Protein AF-A0A8T7K5Z7-F1 (afdb_monomer)

Radius of gyration: 23.93 Å; Cα contacts (8 Å, |Δi|>4): 356; chains: 1; bounding box: 53×36×78 Å

Structure (mmCIF, N/CA/C/O backbone):
data_AF-A0A8T7K5Z7-F1
#
_entry.id   AF-A0A8T7K5Z7-F1
#
loop_
_atom_site.group_PDB
_atom_site.id
_atom_site.type_symbol
_atom_site.label_atom_id
_atom_site.label_alt_id
_atom_site.label_comp_id
_atom_site.label_asym_id
_atom_site.label_entity_id
_atom_si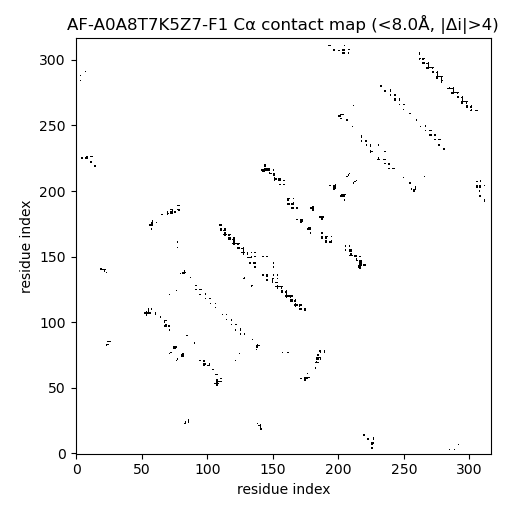te.label_seq_id
_atom_site.pdbx_PDB_ins_code
_atom_site.Cartn_x
_atom_site.Cartn_y
_atom_site.Cartn_z
_atom_site.occupancy
_atom_site.B_iso_or_equiv
_atom_site.auth_seq_id
_atom_site.auth_comp_id
_atom_site.auth_asym_id
_atom_site.auth_atom_id
_atom_site.pdbx_PDB_model_num
ATOM 1 N N . MET A 1 1 ? 25.489 6.152 -31.432 1.00 39.19 1 MET A N 1
ATOM 2 C CA . MET A 1 1 ? 25.324 5.911 -29.980 1.00 39.19 1 MET A CA 1
ATOM 3 C C . MET A 1 1 ? 24.783 7.135 -29.246 1.00 39.19 1 MET A C 1
ATOM 5 O O . MET A 1 1 ? 23.639 7.050 -28.835 1.00 39.19 1 MET A O 1
ATOM 9 N N . LEU A 1 2 ? 25.513 8.258 -29.132 1.00 27.72 2 LEU A N 1
ATOM 10 C CA . LEU A 1 2 ? 25.140 9.410 -28.276 1.00 27.72 2 LEU A CA 1
ATOM 11 C C . LEU A 1 2 ? 23.645 9.819 -28.321 1.00 27.72 2 LEU A C 1
ATOM 13 O O . LEU A 1 2 ? 22.994 9.873 -27.285 1.00 27.72 2 LEU A O 1
ATOM 17 N N . PHE A 1 3 ? 23.068 10.007 -29.514 1.00 28.52 3 PHE A N 1
ATOM 18 C CA . PHE A 1 3 ? 21.652 10.385 -29.677 1.00 28.52 3 PHE A CA 1
ATOM 19 C C . PHE A 1 3 ? 20.627 9.341 -29.188 1.00 28.52 3 PHE A C 1
ATOM 21 O O . PHE A 1 3 ? 19.534 9.722 -28.783 1.00 28.52 3 PHE A O 1
ATOM 28 N N . ALA A 1 4 ? 20.959 8.045 -29.187 1.00 35.72 4 ALA A N 1
ATOM 29 C CA . ALA A 1 4 ? 20.061 7.003 -28.680 1.00 35.72 4 ALA A CA 1
ATOM 30 C C . ALA A 1 4 ? 19.996 7.008 -27.143 1.00 35.72 4 ALA A C 1
ATOM 32 O O . ALA A 1 4 ? 18.925 6.818 -26.576 1.00 35.72 4 ALA A O 1
ATOM 33 N N . VAL A 1 5 ? 21.123 7.308 -26.482 1.00 36.44 5 VAL A N 1
ATOM 34 C CA . VAL A 1 5 ? 21.169 7.529 -25.027 1.00 36.44 5 VAL A CA 1
ATOM 35 C C . VAL A 1 5 ? 20.354 8.771 -24.663 1.00 36.44 5 VAL A C 1
ATOM 37 O O . VAL A 1 5 ? 19.527 8.709 -23.765 1.00 36.44 5 VAL A O 1
ATOM 40 N N . ILE A 1 6 ? 20.500 9.872 -25.411 1.00 34.28 6 ILE A N 1
ATOM 41 C CA . ILE A 1 6 ? 19.748 11.117 -25.167 1.00 34.28 6 ILE A CA 1
ATOM 42 C C . ILE A 1 6 ? 18.226 10.905 -25.276 1.00 34.28 6 ILE A C 1
ATOM 44 O O . ILE A 1 6 ? 17.487 11.417 -24.441 1.00 34.28 6 ILE A O 1
ATOM 48 N N . ALA A 1 7 ? 17.743 10.130 -26.253 1.00 36.06 7 ALA A N 1
ATOM 49 C CA . ALA A 1 7 ? 16.311 9.836 -26.381 1.00 36.06 7 ALA A CA 1
ATOM 50 C C . ALA A 1 7 ? 15.762 9.027 -25.188 1.00 36.06 7 ALA A C 1
ATOM 52 O O . ALA A 1 7 ? 14.688 9.335 -24.674 1.00 36.06 7 ALA A O 1
ATOM 53 N N . LEU A 1 8 ? 16.526 8.036 -24.717 1.00 40.31 8 LEU A N 1
ATOM 54 C CA . LEU A 1 8 ? 16.192 7.232 -23.539 1.00 40.31 8 LEU A CA 1
ATOM 55 C C . LEU A 1 8 ? 16.192 8.087 -22.260 1.00 40.31 8 LEU A C 1
ATOM 57 O O . LEU A 1 8 ? 15.251 8.025 -21.475 1.00 40.31 8 LEU A O 1
ATOM 61 N N . VAL A 1 9 ? 17.194 8.960 -22.111 1.00 38.94 9 VAL A N 1
ATOM 62 C CA . VAL A 1 9 ? 17.294 9.942 -21.022 1.00 38.94 9 VAL A CA 1
ATOM 63 C C . VAL A 1 9 ? 16.090 10.889 -21.000 1.00 38.94 9 VAL A C 1
ATOM 65 O O . VAL A 1 9 ? 15.578 11.151 -19.922 1.00 38.94 9 VAL A O 1
ATOM 68 N N . VAL A 1 10 ? 15.573 11.364 -22.140 1.00 36.00 10 VAL A N 1
ATOM 69 C CA . VAL A 1 10 ? 14.390 12.254 -22.149 1.00 36.00 10 VAL A CA 1
ATOM 70 C C . VAL A 1 10 ? 13.122 11.552 -21.648 1.00 36.00 10 VAL A C 1
ATOM 72 O O . VAL A 1 10 ? 12.348 12.168 -20.919 1.00 36.00 10 VAL A O 1
ATOM 75 N N . VAL A 1 11 ? 12.912 10.275 -21.989 1.00 42.84 11 VAL A N 1
ATOM 76 C CA . VAL A 1 11 ? 11.738 9.513 -21.517 1.00 42.84 11 VAL A CA 1
ATOM 77 C C . VAL A 1 11 ? 11.875 9.128 -20.038 1.00 42.84 11 VAL A C 1
ATOM 79 O O . VAL A 1 11 ? 10.895 9.199 -19.308 1.00 42.84 11 VAL A O 1
ATOM 82 N N . VAL A 1 12 ? 13.081 8.776 -19.578 1.00 41.34 12 VAL A N 1
ATOM 83 C CA . VAL A 1 12 ? 13.331 8.331 -18.192 1.00 41.34 12 VAL A CA 1
ATOM 84 C C . VAL A 1 12 ? 13.480 9.500 -17.204 1.00 41.34 12 VAL A C 1
ATOM 86 O O . VAL A 1 12 ? 13.010 9.411 -16.076 1.00 41.34 12 VAL A O 1
ATOM 89 N N . VAL A 1 13 ? 14.080 10.632 -17.590 1.00 35.34 13 VAL A N 1
ATOM 90 C CA . VAL A 1 13 ? 14.245 11.793 -16.682 1.00 35.34 13 VAL A CA 1
ATOM 91 C C . VAL A 1 13 ? 12.912 12.492 -16.379 1.00 35.34 13 VAL A C 1
ATOM 93 O O . VAL A 1 13 ? 12.790 13.140 -15.341 1.00 35.34 13 VAL A O 1
ATOM 96 N N . LEU A 1 14 ? 11.881 12.302 -17.211 1.00 36.56 14 LEU A N 1
ATOM 97 C CA . LEU A 1 14 ? 10.516 12.729 -16.882 1.00 36.56 14 LEU A CA 1
ATOM 98 C C . LEU A 1 14 ? 9.952 12.025 -15.630 1.00 36.56 14 LEU A C 1
ATOM 100 O O . LEU A 1 14 ? 9.161 12.637 -14.913 1.00 36.56 14 LEU A O 1
ATOM 104 N N . ASP A 1 15 ? 10.411 10.812 -15.300 1.00 40.62 15 ASP A N 1
ATOM 105 C CA . ASP A 1 15 ? 9.978 10.090 -14.093 1.00 40.62 15 ASP A CA 1
ATOM 106 C C . ASP A 1 15 ? 10.567 10.677 -12.802 1.00 40.62 15 ASP A C 1
ATOM 108 O O . ASP A 1 15 ? 9.915 10.680 -11.757 1.00 40.62 15 ASP A O 1
ATOM 112 N N . VAL A 1 16 ? 11.776 11.246 -12.875 1.00 34.50 16 VAL A N 1
ATOM 113 C CA . VAL A 1 16 ? 12.488 11.826 -11.719 1.00 34.50 16 VAL A CA 1
ATOM 114 C C . VAL A 1 16 ? 11.717 13.009 -11.115 1.00 34.50 16 VAL A C 1
ATOM 116 O O . VAL A 1 16 ? 11.789 13.252 -9.912 1.00 34.50 16 VAL A O 1
ATOM 119 N N . ILE A 1 17 ? 10.935 13.727 -11.929 1.00 31.20 17 ILE A N 1
ATOM 120 C CA . ILE A 1 17 ? 10.165 14.908 -11.506 1.00 31.20 17 ILE A CA 1
ATOM 121 C C . ILE A 1 17 ? 8.915 14.519 -10.694 1.00 31.20 17 ILE A C 1
ATOM 123 O O . ILE A 1 17 ? 8.534 15.240 -9.773 1.00 31.20 17 ILE A O 1
ATOM 127 N N . MET A 1 18 ? 8.296 13.370 -10.984 1.00 35.31 18 MET A N 1
ATOM 128 C CA . MET A 1 18 ? 7.101 12.891 -10.269 1.00 35.31 18 MET A CA 1
ATOM 129 C C . MET A 1 18 ? 7.426 12.341 -8.870 1.00 35.31 18 MET A C 1
ATOM 131 O O . MET A 1 18 ? 6.573 12.347 -7.985 1.00 35.31 18 MET A O 1
ATOM 135 N N . ALA A 1 19 ? 8.672 11.925 -8.637 1.00 36.59 19 ALA A N 1
ATOM 136 C CA . ALA A 1 19 ? 9.137 11.356 -7.372 1.00 36.59 19 ALA A CA 1
ATOM 137 C C . ALA A 1 19 ? 9.584 12.404 -6.321 1.00 36.59 19 ALA A C 1
ATOM 139 O O . ALA A 1 19 ? 10.344 12.097 -5.402 1.00 36.59 19 ALA A O 1
ATOM 140 N N . ALA A 1 20 ? 9.137 13.658 -6.465 1.00 31.80 20 ALA A N 1
ATOM 141 C CA . ALA A 1 20 ? 9.549 14.801 -5.641 1.00 31.80 20 ALA A CA 1
ATOM 142 C C . ALA A 1 20 ? 8.460 15.324 -4.674 1.00 31.80 20 ALA A C 1
ATOM 144 O O . ALA A 1 20 ? 8.678 16.314 -3.979 1.00 31.80 20 ALA A O 1
ATOM 145 N N . LEU A 1 21 ? 7.286 14.686 -4.614 1.00 31.88 21 LEU A N 1
ATOM 146 C CA . LEU A 1 21 ? 6.075 15.206 -3.946 1.00 31.88 21 LEU A CA 1
ATOM 147 C C . LEU A 1 21 ? 6.077 15.164 -2.397 1.00 31.88 21 LEU A C 1
ATOM 149 O O . LEU A 1 21 ? 5.045 15.412 -1.779 1.00 31.88 21 LEU A O 1
ATOM 153 N N . LEU A 1 22 ? 7.188 14.797 -1.749 1.00 31.48 22 LEU A N 1
ATOM 154 C CA . LEU A 1 22 ? 7.184 14.247 -0.384 1.00 31.48 22 LEU A CA 1
ATOM 155 C C . LEU A 1 22 ? 8.358 14.814 0.467 1.00 31.48 22 LEU A C 1
ATOM 157 O O . LEU A 1 22 ? 9.498 14.386 0.274 1.00 31.48 22 LEU A O 1
ATOM 161 N N . PRO A 1 23 ? 8.116 15.793 1.372 1.00 27.20 23 PRO A N 1
ATOM 162 C CA . PRO A 1 23 ? 9.174 16.597 2.020 1.00 27.20 23 PRO A CA 1
ATOM 163 C C . PRO A 1 23 ? 9.657 16.110 3.424 1.00 27.20 23 PRO A C 1
ATOM 165 O O . PRO A 1 23 ? 8.962 15.303 4.040 1.00 27.20 23 PRO A O 1
ATOM 168 N N . PRO A 1 24 ? 10.823 16.581 3.960 1.00 32.22 24 PRO A N 1
ATOM 169 C CA . PRO A 1 24 ? 11.570 15.847 5.016 1.00 32.22 24 PRO A CA 1
ATOM 170 C C . PRO A 1 24 ? 12.193 16.657 6.213 1.00 32.22 24 PRO A C 1
ATOM 172 O O . PRO A 1 24 ? 12.267 17.882 6.159 1.00 32.22 24 PRO A O 1
ATOM 175 N N . LEU A 1 25 ? 12.792 15.938 7.205 1.00 29.47 25 LEU A N 1
ATOM 176 C CA . LEU A 1 25 ? 13.734 16.380 8.301 1.00 29.47 25 LEU A CA 1
ATOM 177 C C . LEU A 1 25 ? 13.124 17.239 9.458 1.00 29.47 25 LEU A C 1
ATOM 179 O O . LEU A 1 25 ? 12.161 17.950 9.218 1.00 29.47 25 LEU A O 1
ATOM 183 N N . SER A 1 26 ? 13.592 17.321 10.730 1.00 30.70 26 SER A N 1
ATOM 184 C CA . SER A 1 26 ? 14.575 16.644 11.646 1.00 30.70 26 SER A CA 1
ATOM 185 C C . SER A 1 26 ? 14.205 17.031 13.136 1.00 30.70 26 SER A C 1
ATOM 187 O O . SER A 1 26 ? 13.096 17.513 13.318 1.00 30.70 26 SER A O 1
ATOM 189 N N . THR A 1 27 ? 14.928 16.923 14.285 1.00 28.20 27 THR A N 1
ATOM 190 C CA . THR A 1 27 ? 16.354 16.709 14.697 1.00 28.20 27 THR A CA 1
ATOM 191 C C . THR A 1 27 ? 16.491 16.378 16.228 1.00 28.20 27 THR A C 1
ATOM 193 O O . THR A 1 27 ? 15.547 16.591 16.974 1.00 28.20 27 THR A O 1
ATOM 196 N N . LEU A 1 28 ? 17.708 16.026 16.708 1.00 22.36 28 LEU A N 1
ATOM 197 C CA . LEU A 1 28 ? 18.300 16.236 18.075 1.00 22.36 28 LEU A CA 1
ATOM 198 C C . LEU A 1 28 ? 17.889 15.413 19.352 1.00 22.36 28 LEU A C 1
ATOM 200 O O . LEU A 1 28 ? 17.177 15.895 20.220 1.00 22.36 28 LEU A O 1
ATOM 204 N N . ARG A 1 29 ? 18.580 14.268 19.547 1.00 23.98 29 ARG A N 1
ATOM 205 C CA . ARG A 1 29 ? 19.303 13.743 20.762 1.00 23.98 29 ARG A CA 1
ATOM 206 C C . ARG A 1 29 ? 18.699 13.680 22.205 1.00 23.98 29 ARG A C 1
ATOM 208 O O . ARG A 1 29 ? 18.720 14.685 22.898 1.00 23.98 29 ARG A O 1
ATOM 215 N N . LEU A 1 30 ? 18.565 12.423 22.699 1.00 29.58 30 LEU A N 1
ATOM 216 C CA . LEU A 1 30 ? 19.054 11.795 23.980 1.00 29.58 30 LEU A CA 1
ATOM 217 C C . LEU A 1 30 ? 18.660 12.380 25.376 1.00 29.58 30 LEU A C 1
ATOM 219 O O . LEU A 1 30 ? 18.551 13.595 25.494 1.00 29.58 30 LEU A O 1
ATOM 223 N N . PRO A 1 31 ? 18.542 11.565 26.473 1.00 27.16 31 PRO A N 1
ATOM 224 C CA . PRO A 1 31 ? 19.423 10.426 26.828 1.00 27.16 31 PRO A CA 1
ATOM 225 C C . PRO A 1 31 ? 18.765 9.134 27.402 1.00 27.16 31 PRO A C 1
ATOM 227 O O . PRO A 1 31 ? 17.551 8.996 27.481 1.00 27.16 31 PRO A O 1
ATOM 230 N N . THR A 1 32 ? 19.616 8.170 27.785 1.00 39.62 32 THR A N 1
ATOM 231 C CA . THR A 1 32 ? 19.323 6.762 28.148 1.00 39.62 32 THR A CA 1
ATOM 232 C C . THR A 1 32 ? 18.990 6.517 29.633 1.00 39.62 32 THR A C 1
ATOM 234 O O . THR A 1 32 ? 19.554 7.174 30.506 1.00 39.62 32 THR A O 1
ATOM 237 N N . ALA A 1 33 ? 18.212 5.465 29.930 1.00 26.94 33 ALA A N 1
ATOM 238 C CA . ALA A 1 33 ? 18.139 4.814 31.250 1.00 26.94 33 ALA A CA 1
ATOM 239 C C . ALA A 1 33 ? 18.038 3.273 31.124 1.00 26.94 33 ALA A C 1
ATOM 241 O O . ALA A 1 33 ? 17.570 2.765 30.107 1.00 26.94 33 ALA A O 1
ATOM 242 N N . THR A 1 34 ? 18.481 2.533 32.149 1.00 41.69 34 THR A N 1
ATOM 243 C CA . THR A 1 34 ? 18.619 1.057 32.140 1.00 41.69 34 THR A CA 1
ATOM 244 C C . THR A 1 34 ? 17.676 0.400 33.154 1.00 41.69 34 THR A C 1
ATOM 246 O O . THR A 1 34 ? 17.483 0.941 34.241 1.00 41.69 34 THR A O 1
ATOM 249 N N . VAL A 1 35 ? 17.136 -0.787 32.849 1.00 30.38 35 VAL A N 1
ATOM 250 C CA . VAL A 1 35 ? 16.213 -1.537 33.728 1.00 30.38 35 VAL A CA 1
ATOM 251 C C . VAL A 1 35 ? 16.817 -2.886 34.144 1.00 30.38 35 VAL A C 1
ATOM 253 O O . VAL A 1 35 ? 17.419 -3.580 33.327 1.00 30.38 35 VAL A O 1
ATOM 256 N N . GLY A 1 36 ? 16.673 -3.247 35.426 1.00 36.81 36 GLY A N 1
ATOM 257 C CA . GLY A 1 36 ? 17.098 -4.537 35.992 1.00 36.81 36 GLY A CA 1
ATOM 258 C C . GLY A 1 36 ? 15.970 -5.586 36.045 1.00 36.81 36 GLY A C 1
ATOM 259 O O . GLY A 1 36 ? 14.803 -5.239 35.873 1.00 36.81 36 GLY A O 1
ATOM 260 N N . PRO A 1 37 ? 16.289 -6.873 36.284 1.00 39.34 37 PRO A N 1
ATOM 261 C CA . PRO A 1 37 ? 15.318 -7.966 36.209 1.00 39.34 37 PRO A CA 1
ATOM 262 C C . PRO A 1 37 ? 14.317 -7.978 37.378 1.00 39.34 37 PRO A C 1
ATOM 264 O O . PRO A 1 37 ? 14.686 -7.756 38.531 1.00 39.34 37 PRO A O 1
ATOM 267 N N . SER A 1 38 ? 13.058 -8.314 37.077 1.00 40.00 38 SER A N 1
ATOM 268 C CA . SER A 1 38 ? 11.965 -8.463 38.052 1.00 40.00 38 SER A CA 1
ATOM 269 C C . SER A 1 38 ? 11.690 -9.949 38.369 1.00 40.00 38 SER A C 1
ATOM 271 O O . SER A 1 38 ? 11.720 -10.764 37.444 1.00 40.00 38 SER A O 1
ATOM 273 N N . PRO A 1 39 ? 11.437 -10.340 39.636 1.00 37.06 39 PRO A N 1
ATOM 274 C CA . PRO A 1 39 ? 11.231 -11.737 40.026 1.00 37.06 39 PRO A CA 1
ATOM 275 C C . PRO A 1 39 ? 9.784 -12.231 39.836 1.00 37.06 39 PRO A C 1
ATOM 277 O O . PRO A 1 39 ? 8.818 -11.508 40.070 1.00 37.06 39 PRO A O 1
ATOM 280 N N . THR A 1 40 ? 9.636 -13.508 39.476 1.00 49.09 40 THR A N 1
ATOM 281 C CA . THR A 1 40 ? 8.349 -14.155 39.160 1.00 49.09 40 THR A CA 1
ATOM 282 C C . THR A 1 40 ? 7.453 -14.377 40.395 1.00 49.09 40 THR A C 1
ATOM 284 O O . THR A 1 40 ? 7.876 -15.065 41.329 1.00 49.09 40 THR A O 1
ATOM 287 N N . PRO A 1 41 ? 6.193 -13.893 40.408 1.00 40.88 41 PRO A N 1
ATOM 288 C CA . PRO A 1 41 ? 5.224 -14.208 41.461 1.00 40.88 41 PRO A CA 1
ATOM 289 C C . PRO A 1 41 ? 4.704 -15.655 41.411 1.00 40.88 41 PRO A C 1
ATOM 291 O O . PRO A 1 41 ? 4.684 -16.306 40.367 1.00 40.88 41 PRO A O 1
ATOM 294 N N . ARG A 1 42 ? 4.232 -16.149 42.560 1.00 42.44 42 ARG A N 1
ATOM 295 C CA . ARG A 1 42 ? 3.640 -17.486 42.745 1.00 42.44 42 ARG A CA 1
ATOM 296 C C . ARG A 1 42 ? 2.106 -17.407 42.619 1.00 42.44 42 ARG A C 1
ATOM 298 O O . ARG A 1 42 ? 1.542 -16.438 43.124 1.00 42.44 42 ARG A O 1
ATOM 305 N N . PRO A 1 43 ? 1.416 -18.383 41.994 1.00 42.16 43 PRO A N 1
ATOM 306 C CA . PRO A 1 43 ? -0.037 -18.324 41.817 1.00 42.16 43 PRO A CA 1
ATOM 307 C C . PRO A 1 43 ? -0.799 -18.425 43.146 1.00 42.16 43 PRO A C 1
ATOM 309 O O . PRO A 1 43 ? -0.409 -19.176 44.044 1.00 42.16 43 PRO A O 1
ATOM 312 N N . THR A 1 44 ? -1.919 -17.704 43.226 1.00 38.25 44 THR A N 1
ATOM 313 C CA . THR A 1 44 ? -2.836 -17.663 44.376 1.00 38.25 44 THR A CA 1
ATOM 314 C C . THR A 1 44 ? -4.232 -18.082 43.926 1.00 38.25 44 THR A C 1
ATOM 316 O O . THR A 1 44 ? -4.731 -17.584 42.919 1.00 38.25 44 THR A O 1
ATOM 319 N N . ASN A 1 45 ? -4.882 -18.969 44.685 1.00 49.12 45 ASN A N 1
ATOM 320 C CA . ASN A 1 45 ? -6.240 -19.440 44.399 1.00 49.12 45 ASN A CA 1
ATOM 321 C C . ASN A 1 45 ? -7.291 -18.404 44.837 1.00 49.12 45 ASN A C 1
ATOM 323 O O . ASN A 1 45 ? -7.960 -18.574 45.855 1.00 49.12 45 ASN A O 1
ATOM 327 N N . THR A 1 46 ? -7.425 -17.324 44.071 1.00 48.78 46 THR A N 1
ATOM 328 C CA . THR A 1 46 ? -8.527 -16.361 44.206 1.00 48.78 46 THR A CA 1
ATOM 329 C C . THR A 1 46 ? -9.766 -16.912 43.484 1.00 48.78 46 THR A C 1
ATOM 331 O O . THR A 1 46 ? -9.623 -17.391 42.358 1.00 48.78 46 THR A O 1
ATOM 334 N N . PRO A 1 47 ? -10.979 -16.869 44.073 1.00 46.97 47 PRO A N 1
ATOM 335 C CA . PRO A 1 47 ? -12.193 -17.255 43.357 1.00 46.97 47 PRO A CA 1
ATOM 336 C C . PRO A 1 47 ? -12.405 -16.341 42.145 1.00 46.97 47 PRO A C 1
ATOM 338 O O . PRO A 1 47 ? -12.325 -15.118 42.263 1.00 46.97 47 PRO A O 1
ATOM 341 N N . VAL A 1 48 ? -12.671 -16.941 40.984 1.00 50.66 48 VAL A N 1
ATOM 342 C CA . VAL A 1 48 ? -12.930 -16.212 39.735 1.00 50.66 48 VAL A CA 1
ATOM 343 C C . VAL A 1 48 ? -14.233 -15.419 39.893 1.00 50.66 48 VAL A C 1
ATOM 345 O O . VAL A 1 48 ? -15.265 -16.037 40.169 1.00 50.66 48 VAL A O 1
ATOM 348 N N . PRO A 1 49 ? -14.229 -14.081 39.731 1.00 44.16 49 PRO A N 1
ATOM 349 C CA . PRO A 1 49 ? -15.466 -13.315 39.674 1.00 44.16 49 PRO A CA 1
ATOM 350 C C . PRO A 1 49 ? -16.313 -13.805 38.500 1.00 44.16 49 PRO A C 1
ATOM 352 O O . PRO A 1 49 ? -15.790 -13.982 37.399 1.00 44.16 49 PRO A O 1
ATOM 355 N N . THR A 1 50 ? -17.617 -13.996 38.707 1.00 48.78 50 THR A N 1
ATOM 356 C CA . THR A 1 50 ? -18.552 -14.122 37.582 1.00 48.78 50 THR A CA 1
ATOM 357 C C . THR A 1 50 ? -18.353 -12.902 36.680 1.00 48.78 50 THR A C 1
ATOM 359 O O . THR A 1 50 ? -18.396 -11.790 37.212 1.00 48.78 50 THR A O 1
ATOM 362 N N . PRO A 1 51 ? -18.097 -13.065 35.367 1.00 53.25 51 PRO A N 1
ATOM 363 C CA . PRO A 1 51 ? -17.909 -11.923 34.488 1.00 53.25 51 PRO A CA 1
ATOM 364 C C . PRO A 1 51 ? -19.126 -11.006 34.570 1.00 53.25 51 PRO A C 1
ATOM 366 O O . PRO A 1 51 ? -20.246 -11.436 34.293 1.00 53.25 51 PRO A O 1
ATOM 369 N N . THR A 1 52 ? -18.913 -9.754 34.970 1.00 56.78 52 THR A N 1
ATOM 370 C CA . THR A 1 52 ? -19.927 -8.716 34.799 1.00 56.78 52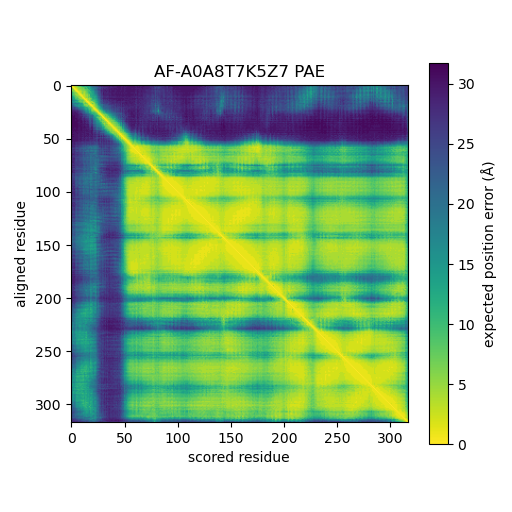 THR A CA 1
ATOM 371 C C . THR A 1 52 ? -20.131 -8.568 33.300 1.00 56.78 52 THR A C 1
ATOM 373 O O . THR A 1 52 ? -19.221 -8.106 32.612 1.00 56.78 52 THR A O 1
ATOM 376 N N . GLU A 1 53 ? -21.283 -9.000 32.787 1.00 57.19 53 GLU A N 1
ATOM 377 C CA . GLU A 1 53 ? -21.622 -8.812 31.378 1.00 57.19 53 GLU A CA 1
ATOM 378 C C . GLU A 1 53 ? -21.559 -7.315 31.069 1.00 57.19 53 GLU A C 1
ATOM 380 O O . GLU A 1 53 ? -22.326 -6.523 31.621 1.00 57.19 53 GLU A O 1
ATOM 385 N N . VAL A 1 54 ? -20.596 -6.919 30.231 1.00 63.91 54 VAL A N 1
ATOM 386 C CA . VAL A 1 54 ? -20.469 -5.536 29.771 1.00 63.91 54 VAL A CA 1
ATOM 387 C C . VAL A 1 54 ? -21.736 -5.233 28.967 1.00 63.91 54 VAL A C 1
ATOM 389 O O . VAL A 1 54 ? -21.988 -5.944 27.987 1.00 63.91 54 VAL A O 1
ATOM 392 N N . PRO A 1 55 ? -22.559 -4.244 29.368 1.00 69.62 55 PRO A N 1
ATOM 393 C CA . PRO A 1 55 ? -23.801 -3.951 28.667 1.00 69.62 55 PRO A CA 1
ATOM 394 C C . PRO A 1 55 ? -23.540 -3.660 27.189 1.00 69.62 55 PRO A C 1
ATOM 396 O O . PRO A 1 55 ? -22.573 -2.980 26.847 1.00 69.62 55 PRO A O 1
ATOM 399 N N . CYS A 1 56 ? -24.410 -4.160 26.311 1.00 77.75 56 CYS A N 1
ATOM 400 C CA . CYS A 1 56 ? -24.359 -3.806 24.897 1.00 77.75 56 CYS A CA 1
ATOM 401 C C . CYS A 1 56 ? -24.898 -2.382 24.694 1.00 77.75 56 CYS A C 1
ATOM 403 O O . CYS A 1 56 ? -26.062 -2.187 24.348 1.00 77.75 56 CYS A O 1
ATOM 405 N N . ASP A 1 57 ? -24.037 -1.398 24.932 1.00 83.81 57 ASP A N 1
ATOM 406 C CA . ASP A 1 57 ? -24.211 -0.012 24.514 1.00 83.81 57 ASP A CA 1
ATOM 407 C C . ASP A 1 57 ? -22.990 0.360 23.662 1.00 83.81 57 ASP A C 1
ATOM 409 O O . ASP A 1 57 ? -21.903 0.636 24.174 1.00 83.81 57 ASP A O 1
ATOM 413 N N . GLY A 1 58 ? -23.148 0.250 22.340 1.00 81.75 58 GLY A N 1
ATOM 414 C CA . GLY A 1 58 ? -22.078 0.518 21.380 1.00 81.75 58 GLY A CA 1
ATOM 415 C C . GLY A 1 58 ? -21.539 1.951 21.475 1.00 81.75 58 GLY A C 1
ATOM 416 O O . GLY A 1 58 ? -20.321 2.116 21.573 1.00 81.75 58 GLY A O 1
ATOM 417 N N . PRO A 1 59 ? -22.407 2.985 21.478 1.00 84.62 59 PRO A N 1
ATOM 418 C CA . PRO A 1 59 ? -21.997 4.374 21.666 1.00 84.62 59 PRO A CA 1
ATOM 419 C C . PRO A 1 59 ? -21.239 4.615 22.976 1.00 84.62 59 PRO A C 1
ATOM 421 O O . PRO A 1 59 ? -20.132 5.149 22.930 1.00 84.62 59 PRO A O 1
ATOM 424 N N . GLN A 1 60 ? -21.764 4.164 24.123 1.00 84.38 60 GLN A N 1
ATOM 425 C CA . GLN A 1 60 ? -21.088 4.324 25.416 1.00 84.38 60 GLN A CA 1
ATOM 426 C C . GLN A 1 60 ? -19.738 3.592 25.445 1.00 84.38 60 GLN A C 1
ATOM 428 O O . GLN A 1 60 ? -18.761 4.096 26.006 1.00 84.38 60 GLN A O 1
ATOM 433 N N . TRP A 1 61 ? -19.660 2.412 24.824 1.00 84.31 61 TRP A N 1
ATOM 434 C CA . TRP A 1 61 ? -18.399 1.696 24.684 1.00 84.31 61 TRP A CA 1
ATOM 435 C C . TRP A 1 61 ? -17.391 2.495 23.843 1.00 84.31 61 TRP A C 1
ATOM 437 O O . TRP A 1 61 ? -16.265 2.701 24.300 1.00 84.31 61 TRP A O 1
ATOM 447 N N . TRP A 1 62 ? -17.792 3.013 22.676 1.00 83.94 62 TRP A N 1
ATOM 448 C CA . TRP A 1 62 ? -16.921 3.806 21.798 1.00 83.94 62 TRP A CA 1
ATOM 449 C C . TRP A 1 62 ? -16.414 5.082 22.478 1.00 83.94 62 TRP A C 1
ATOM 451 O O . TRP A 1 62 ? -15.218 5.368 22.421 1.00 83.94 62 TRP A O 1
ATOM 461 N N . GLU A 1 63 ? -17.279 5.801 23.199 1.00 82.69 63 GLU A N 1
ATOM 462 C CA . GLU A 1 63 ? -16.881 6.947 24.030 1.00 82.69 63 GLU A CA 1
ATOM 463 C C . GLU A 1 63 ? -15.834 6.562 25.089 1.00 82.69 63 GLU A C 1
ATOM 465 O O . GLU A 1 63 ? -14.914 7.336 25.358 1.00 82.69 63 GLU A O 1
ATOM 470 N N . SER A 1 64 ? -15.932 5.358 25.667 1.00 81.50 64 SER A N 1
ATOM 471 C CA . SER A 1 64 ? -14.986 4.889 26.688 1.00 81.50 64 SER A CA 1
ATOM 472 C C . SER A 1 64 ? -13.619 4.465 26.130 1.00 81.50 64 SER A C 1
ATOM 474 O O . SER A 1 64 ? -12.621 4.580 26.843 1.00 81.50 64 SER A O 1
ATOM 476 N N . VAL A 1 65 ? -13.549 4.006 24.871 1.00 80.06 65 VAL A N 1
ATOM 477 C CA . VAL A 1 65 ? -12.311 3.474 24.265 1.00 80.06 65 VAL A CA 1
ATOM 478 C C . VAL A 1 65 ? -11.662 4.368 23.213 1.00 80.06 65 VAL A C 1
ATOM 480 O O . VAL A 1 65 ? -10.483 4.175 22.906 1.00 80.06 65 VAL A O 1
ATOM 483 N N . GLY A 1 66 ? -12.388 5.341 22.653 1.00 76.12 66 GLY A N 1
ATOM 484 C CA . GLY A 1 66 ? -11.924 6.157 21.528 1.00 76.12 66 GLY A CA 1
ATOM 485 C C . GLY A 1 66 ? -10.561 6.799 21.792 1.00 76.12 66 GLY A C 1
ATOM 486 O O . GLY A 1 66 ? -9.673 6.740 20.949 1.00 76.12 66 GLY A O 1
ATOM 487 N N . ALA A 1 67 ? -10.338 7.301 23.010 1.00 79.44 67 ALA A N 1
ATOM 488 C CA . ALA A 1 67 ? -9.068 7.896 23.430 1.00 79.44 67 ALA A CA 1
ATOM 489 C C . ALA A 1 67 ? -7.876 6.911 23.482 1.00 79.44 67 ALA A C 1
ATOM 491 O O . ALA A 1 67 ? -6.729 7.350 23.408 1.00 79.44 67 ALA A O 1
ATOM 492 N N . THR A 1 68 ? -8.115 5.600 23.596 1.00 83.06 68 THR A N 1
ATOM 493 C CA . THR A 1 68 ? -7.066 4.565 23.551 1.00 83.06 68 THR A CA 1
ATOM 494 C C . THR A 1 68 ? -6.670 4.222 22.118 1.00 83.06 68 THR A C 1
ATOM 496 O O . THR A 1 68 ? -5.488 4.022 21.851 1.00 83.06 68 THR A O 1
ATOM 499 N N . VAL A 1 69 ? -7.634 4.168 21.193 1.00 76.75 69 VAL A N 1
ATOM 500 C CA . VAL A 1 69 ? -7.407 3.716 19.806 1.00 76.75 69 VAL A CA 1
ATOM 501 C C . VAL A 1 69 ? -7.090 4.864 18.845 1.00 76.75 69 VAL A C 1
ATOM 503 O O . VAL A 1 69 ? -6.296 4.693 17.919 1.00 76.75 69 VAL A O 1
ATOM 506 N N . ALA A 1 70 ? -7.643 6.056 19.084 1.00 78.19 70 ALA A N 1
ATOM 507 C CA . ALA A 1 70 ? -7.432 7.240 18.256 1.00 78.19 70 ALA A CA 1
ATOM 508 C C . ALA A 1 70 ? -5.950 7.596 18.020 1.00 78.19 70 ALA A C 1
ATOM 510 O O . ALA A 1 70 ? -5.629 7.906 16.874 1.00 78.19 70 ALA A O 1
ATOM 511 N N . PRO A 1 71 ? -5.018 7.481 18.994 1.00 76.06 71 PRO A N 1
ATOM 512 C CA . PRO A 1 71 ? -3.595 7.740 18.762 1.00 76.06 71 PRO A CA 1
ATOM 513 C C . PRO A 1 71 ? -2.939 6.877 17.671 1.00 76.06 71 PRO A C 1
ATOM 515 O O . PRO A 1 71 ? -1.936 7.306 17.107 1.00 76.06 71 PRO A O 1
ATOM 518 N N . PHE A 1 72 ? -3.490 5.699 17.344 1.00 73.75 72 PHE A N 1
ATOM 519 C CA . PHE A 1 72 ? -3.006 4.861 16.238 1.00 73.75 72 PHE A CA 1
ATOM 520 C C . PHE A 1 72 ? -3.453 5.423 14.884 1.00 73.75 72 PHE A C 1
ATOM 522 O O . PHE A 1 72 ? -2.663 5.596 13.960 1.00 73.75 72 PHE A O 1
ATOM 529 N N . PHE A 1 73 ? -4.730 5.776 14.763 1.00 69.62 73 PHE A N 1
ATOM 530 C CA . PHE A 1 73 ? -5.281 6.327 13.523 1.00 69.62 73 PHE A CA 1
ATOM 531 C C . PHE A 1 73 ? -4.793 7.762 13.262 1.00 69.62 73 PHE A C 1
ATOM 533 O O . PHE A 1 73 ? -4.465 8.120 12.133 1.00 69.62 73 PHE A O 1
ATOM 540 N N . GLN A 1 74 ? -4.617 8.546 14.328 1.00 69.19 74 GLN A N 1
ATOM 541 C CA . GLN A 1 74 ? -3.954 9.853 14.323 1.00 69.19 74 GLN A CA 1
ATOM 542 C C . GLN A 1 74 ? -2.420 9.752 14.185 1.00 69.19 74 GLN A C 1
ATOM 544 O O . GLN A 1 74 ? -1.754 10.773 14.021 1.00 69.19 74 GLN A O 1
ATOM 549 N N . SER A 1 75 ? -1.830 8.546 14.194 1.00 61.31 75 SER A N 1
ATOM 550 C CA . SER A 1 75 ? -0.387 8.346 13.966 1.00 61.31 75 SER A CA 1
ATOM 551 C C . SER A 1 75 ? 0.031 8.572 12.503 1.00 61.31 75 SER A C 1
ATOM 553 O O . SER A 1 75 ? 1.199 8.385 12.153 1.00 61.31 75 SER A O 1
ATOM 555 N N . ASN A 1 76 ? -0.924 8.925 11.639 1.00 61.19 76 ASN A N 1
ATOM 556 C CA . ASN A 1 76 ? -0.770 9.185 10.211 1.00 61.19 76 ASN A CA 1
ATOM 557 C C . ASN A 1 76 ? -0.176 8.023 9.391 1.00 61.19 76 ASN A C 1
ATOM 559 O O . ASN A 1 76 ? 0.430 8.230 8.339 1.00 61.19 76 ASN A O 1
ATOM 563 N N . LEU A 1 77 ? -0.344 6.787 9.867 1.00 60.38 77 LEU A N 1
ATOM 564 C CA . LEU A 1 77 ? 0.115 5.576 9.178 1.00 60.38 77 LEU A CA 1
ATOM 565 C C . LEU A 1 77 ? -0.654 5.343 7.871 1.00 60.38 77 LEU A C 1
ATOM 567 O O . LEU A 1 77 ? -0.059 5.075 6.830 1.00 60.38 77 LEU A O 1
ATOM 571 N N . LEU A 1 78 ? -1.976 5.515 7.937 1.00 56.28 78 LEU A N 1
ATOM 572 C CA . LEU A 1 78 ? -2.894 5.437 6.803 1.00 56.28 78 LEU A CA 1
ATOM 573 C C . LEU A 1 78 ? -2.804 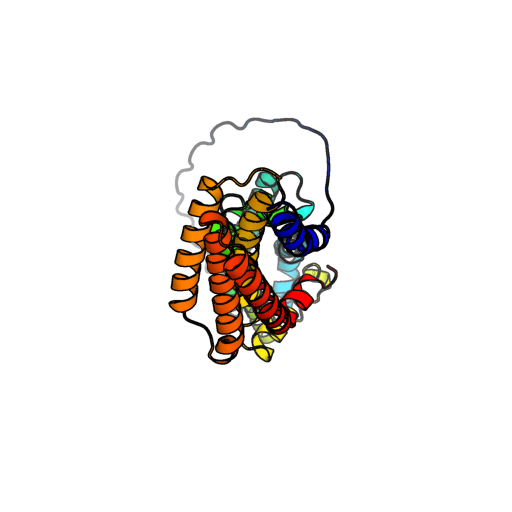6.700 5.935 1.00 56.28 78 LEU A C 1
ATOM 575 O O . LEU A 1 78 ? -2.581 6.618 4.733 1.00 56.28 78 LEU A O 1
ATOM 579 N N . THR A 1 79 ? -2.879 7.881 6.553 1.00 51.88 79 THR A N 1
ATOM 580 C CA . THR A 1 79 ? -2.845 9.190 5.872 1.00 51.88 79 THR A CA 1
ATOM 581 C C . THR A 1 79 ? -1.449 9.603 5.367 1.00 51.88 79 THR A C 1
ATOM 583 O O . THR A 1 79 ? -1.232 10.747 4.983 1.00 51.88 79 THR A O 1
ATOM 586 N N . GLY A 1 80 ? -0.467 8.694 5.364 1.00 51.00 80 GLY A N 1
ATOM 587 C CA . GLY A 1 80 ? 0.877 8.899 4.807 1.00 51.00 80 GLY A CA 1
ATOM 588 C C . GLY A 1 80 ? 1.826 9.781 5.632 1.00 51.00 80 GLY A C 1
ATOM 589 O O . GLY A 1 80 ? 3.038 9.744 5.405 1.00 51.00 80 GLY A O 1
ATOM 590 N N . GLY A 1 81 ? 1.326 10.529 6.618 1.00 49.88 81 GLY A N 1
ATOM 591 C CA . GLY A 1 81 ? 2.126 11.377 7.508 1.00 49.88 81 GLY A CA 1
ATOM 592 C C . GLY A 1 81 ? 3.102 10.631 8.431 1.00 49.88 81 GLY A C 1
ATOM 593 O O . GLY A 1 81 ? 3.947 11.278 9.037 1.00 49.88 81 GLY A O 1
ATOM 594 N N . ALA A 1 82 ? 3.106 9.291 8.471 1.00 52.47 82 ALA A N 1
ATOM 595 C CA . ALA A 1 82 ? 4.187 8.500 9.083 1.00 52.47 82 ALA A CA 1
ATOM 596 C C . ALA A 1 82 ? 5.592 8.848 8.529 1.00 52.47 82 ALA A C 1
ATOM 598 O O . ALA A 1 82 ? 6.607 8.563 9.157 1.00 52.47 82 ALA A O 1
ATOM 599 N N . ARG A 1 83 ? 5.664 9.556 7.395 1.00 49.09 83 ARG A N 1
ATOM 600 C CA . ARG A 1 83 ? 6.850 10.267 6.883 1.00 49.09 83 ARG A CA 1
ATOM 601 C C . ARG A 1 83 ? 7.523 11.207 7.888 1.00 49.09 83 ARG A C 1
ATOM 603 O O . ARG A 1 83 ? 8.736 11.379 7.818 1.00 49.09 83 ARG A O 1
ATOM 610 N N . SER A 1 84 ? 6.775 11.805 8.819 1.00 55.75 84 SER A N 1
ATOM 611 C CA . SER A 1 84 ? 7.324 12.697 9.852 1.00 55.75 84 SER A CA 1
ATOM 612 C C . SER A 1 84 ? 7.909 11.954 11.061 1.00 55.75 84 SER A C 1
ATOM 614 O O . SER A 1 84 ? 8.358 12.591 12.014 1.00 55.75 84 SER A O 1
ATOM 616 N N . VAL A 1 85 ? 7.901 10.617 11.057 1.00 63.56 85 VAL A N 1
ATOM 617 C CA . VAL A 1 85 ? 8.439 9.791 12.142 1.00 63.56 85 VAL A CA 1
ATOM 618 C C . VAL A 1 85 ? 9.967 9.844 12.138 1.00 63.56 85 VAL A C 1
ATOM 620 O O . VAL A 1 85 ? 10.644 9.195 11.342 1.00 63.56 85 VAL A O 1
ATOM 623 N N . THR A 1 86 ? 10.524 10.603 13.080 1.00 68.06 86 THR A N 1
ATOM 624 C CA . THR A 1 86 ? 11.976 10.747 13.272 1.00 68.06 86 THR A CA 1
ATOM 625 C C . THR A 1 86 ? 12.627 9.525 13.924 1.00 68.06 86 THR A C 1
ATOM 627 O O . THR A 1 86 ? 13.812 9.282 13.696 1.00 68.06 86 THR A O 1
ATOM 630 N N . ASN A 1 87 ? 11.871 8.737 14.697 1.00 82.94 87 ASN A N 1
ATOM 631 C CA . ASN A 1 87 ? 12.321 7.483 15.301 1.00 82.94 87 ASN A CA 1
ATOM 632 C C . ASN A 1 87 ? 11.347 6.342 14.970 1.00 82.94 87 ASN A C 1
ATOM 634 O O . ASN A 1 87 ? 10.317 6.161 15.621 1.00 82.94 87 ASN A O 1
ATOM 638 N N . PHE A 1 88 ? 11.675 5.579 13.927 1.00 82.00 88 PHE A N 1
ATOM 639 C CA . PHE A 1 88 ? 10.798 4.541 13.382 1.00 82.00 88 PHE A CA 1
ATOM 640 C C . PHE A 1 88 ? 10.593 3.356 14.334 1.00 82.00 88 PHE A C 1
ATOM 642 O O . PHE A 1 88 ? 9.496 2.807 14.398 1.00 82.00 88 PHE A O 1
ATOM 649 N N . ASP A 1 89 ? 11.611 2.997 15.120 1.00 85.88 89 ASP A N 1
ATOM 650 C CA . ASP A 1 89 ? 11.514 1.908 16.096 1.00 85.88 89 ASP A CA 1
ATOM 651 C C . ASP A 1 89 ? 10.668 2.292 17.313 1.00 85.88 89 ASP A C 1
ATOM 653 O O . ASP A 1 89 ? 9.859 1.492 17.777 1.00 85.88 89 ASP A O 1
ATOM 657 N N . GLU A 1 90 ? 10.792 3.528 17.797 1.00 84.12 90 GLU A N 1
ATOM 658 C CA . GLU A 1 90 ? 9.946 4.066 18.871 1.00 84.12 90 GLU A CA 1
ATOM 659 C C . GLU A 1 90 ? 8.489 4.202 18.425 1.00 84.12 90 GLU A C 1
ATOM 661 O O . GLU A 1 90 ? 7.590 3.787 19.147 1.00 84.12 90 GLU A O 1
ATOM 666 N N . PHE A 1 91 ? 8.247 4.687 17.206 1.00 82.44 91 PHE A N 1
ATOM 667 C CA . PHE A 1 91 ? 6.909 4.743 16.619 1.00 82.44 91 PHE A CA 1
ATOM 668 C C . PHE A 1 91 ? 6.287 3.355 16.441 1.00 82.44 91 PHE A C 1
ATOM 670 O O . PHE A 1 91 ? 5.138 3.150 16.821 1.00 82.44 91 PHE A O 1
ATOM 677 N N . ARG A 1 92 ? 7.050 2.380 15.930 1.00 85.62 92 ARG A N 1
ATOM 678 C CA . ARG A 1 92 ? 6.628 0.975 15.812 1.00 85.62 92 ARG A CA 1
ATOM 679 C C . ARG A 1 92 ? 6.337 0.347 17.177 1.00 85.62 92 ARG A C 1
ATOM 681 O O . ARG A 1 92 ? 5.345 -0.360 17.319 1.00 85.62 92 ARG A O 1
ATOM 688 N N . SER A 1 93 ? 7.147 0.662 18.187 1.00 87.00 93 SER A N 1
ATOM 689 C CA . SER A 1 93 ? 6.917 0.270 19.583 1.00 87.00 93 SER A CA 1
ATOM 690 C C . SER A 1 93 ? 5.657 0.925 20.171 1.00 87.00 93 SER A C 1
ATOM 692 O O . SER A 1 93 ? 4.876 0.261 20.848 1.00 87.00 93 SER A O 1
ATOM 694 N N . ALA A 1 94 ? 5.393 2.198 19.859 1.00 86.00 94 ALA A N 1
ATOM 695 C CA . ALA A 1 94 ? 4.176 2.895 20.267 1.00 86.00 94 ALA A CA 1
ATOM 696 C C . ALA A 1 94 ? 2.924 2.297 19.605 1.00 86.00 94 ALA A C 1
ATOM 698 O O . ALA A 1 94 ? 1.946 2.036 20.300 1.00 86.00 94 ALA A O 1
ATOM 699 N N . GLN A 1 95 ? 2.971 1.989 18.303 1.00 85.69 95 GLN A N 1
ATOM 700 C CA . GLN A 1 95 ? 1.882 1.288 17.612 1.00 85.69 95 GLN A CA 1
ATOM 701 C C . GLN A 1 95 ? 1.628 -0.104 18.213 1.00 85.69 95 GLN A C 1
ATOM 703 O O . GLN A 1 95 ? 0.474 -0.484 18.406 1.00 85.69 95 GLN A O 1
ATOM 708 N N . GLN A 1 96 ? 2.684 -0.839 18.583 1.00 91.25 96 GLN A N 1
ATOM 709 C CA . GLN A 1 96 ? 2.564 -2.123 19.282 1.00 91.25 96 GLN A CA 1
ATOM 710 C C . GLN A 1 96 ? 1.905 -1.941 20.659 1.00 91.25 96 GLN A C 1
ATOM 712 O O . GLN A 1 96 ? 0.965 -2.657 20.986 1.00 91.25 96 GLN A O 1
ATOM 717 N N . GLY A 1 97 ? 2.334 -0.939 21.432 1.00 87.88 97 GLY A N 1
ATOM 718 C CA . GLY A 1 97 ? 1.750 -0.614 22.734 1.00 87.88 97 GLY A CA 1
ATOM 719 C C . GLY A 1 97 ? 0.275 -0.210 22.660 1.00 87.88 97 GLY A C 1
ATOM 720 O O . GLY A 1 97 ? -0.509 -0.632 23.507 1.00 87.88 97 GLY A O 1
ATOM 721 N N . ILE A 1 98 ? -0.131 0.546 21.633 1.00 86.88 98 ILE A N 1
ATOM 722 C CA . ILE A 1 98 ? -1.544 0.884 21.400 1.00 86.88 98 ILE A CA 1
ATOM 723 C C . ILE A 1 98 ? -2.336 -0.363 20.983 1.00 86.88 98 ILE A C 1
ATOM 725 O O . ILE A 1 98 ? -3.443 -0.566 21.474 1.00 86.88 98 ILE A O 1
ATOM 729 N N . ARG A 1 99 ? -1.768 -1.239 20.145 1.00 91.00 99 ARG A N 1
ATOM 730 C CA . ARG A 1 99 ? -2.395 -2.511 19.753 1.00 91.00 99 ARG A CA 1
ATOM 731 C C . ARG A 1 99 ? -2.593 -3.462 20.933 1.00 91.00 99 ARG A C 1
ATOM 733 O O . ARG A 1 99 ? -3.652 -4.073 21.052 1.00 91.00 99 ARG A O 1
ATOM 740 N N . ASP A 1 100 ? -1.617 -3.557 21.829 1.00 91.94 100 ASP A N 1
ATOM 741 C CA . ASP A 1 100 ? -1.724 -4.390 23.029 1.00 91.94 100 ASP A CA 1
ATOM 742 C C . ASP A 1 100 ? -2.648 -3.769 24.087 1.00 91.94 100 ASP A C 1
ATOM 744 O O . ASP A 1 100 ? -3.349 -4.501 24.784 1.00 91.94 100 ASP A O 1
ATOM 748 N N . ALA A 1 101 ? -2.739 -2.435 24.157 1.00 88.44 101 ALA A N 1
ATOM 749 C CA . ALA A 1 101 ? -3.772 -1.754 24.935 1.00 88.44 101 ALA A CA 1
ATOM 750 C C . ALA A 1 101 ? -5.177 -2.009 24.361 1.00 88.44 101 ALA A C 1
ATOM 752 O O . ALA A 1 101 ? -6.084 -2.347 25.118 1.00 88.44 101 ALA A O 1
ATOM 753 N N . ALA A 1 102 ? -5.355 -1.918 23.038 1.00 87.06 102 ALA A N 1
ATOM 754 C CA . ALA A 1 102 ? -6.629 -2.157 22.357 1.00 87.06 102 ALA A CA 1
ATOM 755 C C . ALA A 1 102 ? -7.133 -3.602 22.527 1.00 87.06 102 ALA A C 1
ATOM 757 O O . ALA A 1 102 ? -8.329 -3.812 22.730 1.00 87.06 102 ALA A O 1
ATOM 758 N N . ALA A 1 103 ? -6.220 -4.580 22.520 1.00 89.00 103 ALA A N 1
ATOM 759 C CA . ALA A 1 103 ? -6.503 -5.992 22.800 1.00 89.00 103 ALA A CA 1
ATOM 760 C C . ALA A 1 103 ? -6.778 -6.294 24.290 1.00 89.00 103 ALA A C 1
ATOM 762 O O . ALA A 1 103 ? -7.231 -7.388 24.621 1.00 89.00 103 ALA A O 1
ATOM 763 N N . ALA A 1 104 ? -6.493 -5.349 25.192 1.00 89.31 104 ALA A N 1
ATOM 764 C CA . ALA A 1 104 ? -6.777 -5.450 26.625 1.00 89.31 104 ALA A CA 1
ATOM 765 C C . ALA A 1 104 ? -8.053 -4.693 27.050 1.00 89.31 104 ALA A C 1
ATOM 767 O O . ALA A 1 104 ? -8.420 -4.727 28.228 1.00 89.31 104 ALA A O 1
ATOM 768 N N . LEU A 1 105 ? -8.729 -4.007 26.120 1.00 85.56 105 LEU A N 1
ATOM 769 C CA . LEU A 1 105 ? -9.999 -3.332 26.385 1.00 85.56 105 LEU A CA 1
ATOM 770 C C . LEU A 1 105 ? -11.129 -4.353 26.635 1.00 85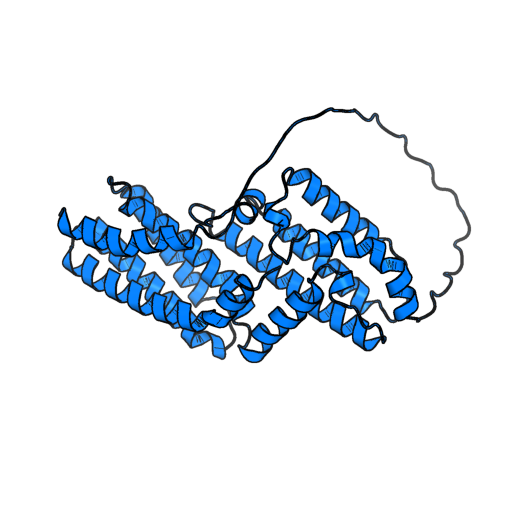.56 105 LEU A C 1
ATOM 772 O O . LEU A 1 105 ? -11.145 -5.422 26.025 1.00 85.56 105 LEU A O 1
ATOM 776 N N . PRO A 1 106 ? -12.112 -4.040 27.498 1.00 83.38 106 PRO A N 1
ATOM 777 C CA . PRO A 1 106 ? -13.315 -4.851 27.640 1.00 83.38 106 PRO A CA 1
ATOM 778 C C . PRO A 1 106 ? -14.295 -4.553 26.495 1.00 83.38 106 PRO A C 1
ATOM 780 O O . PRO A 1 106 ? -14.739 -3.416 26.343 1.00 83.38 106 PRO A O 1
ATOM 783 N N . TYR A 1 107 ? -14.677 -5.570 25.720 1.00 82.56 107 TYR A N 1
ATOM 784 C CA . TYR A 1 107 ? -15.689 -5.456 24.659 1.00 82.56 107 TYR A CA 1
ATOM 785 C C . TYR A 1 107 ? -16.998 -6.130 25.096 1.00 82.56 107 TYR A C 1
ATOM 787 O O . TYR A 1 107 ? -16.954 -7.251 25.614 1.00 82.56 107 TYR A O 1
ATOM 795 N N . PRO A 1 108 ? -18.172 -5.506 24.886 1.00 84.94 108 PRO A N 1
ATOM 796 C CA . PRO A 1 108 ? -19.444 -6.205 25.022 1.00 84.94 108 PRO A CA 1
ATOM 797 C C . PRO A 1 108 ? -19.602 -7.234 23.886 1.00 84.94 108 PRO A C 1
ATOM 799 O O . PRO A 1 108 ? -19.141 -6.980 22.771 1.00 84.94 108 PRO A O 1
ATOM 802 N N . PRO A 1 109 ? -20.297 -8.371 24.098 1.00 85.44 109 PRO A N 1
ATOM 803 C CA . PRO A 1 109 ? -20.385 -9.444 23.099 1.00 85.44 109 PRO A CA 1
ATOM 804 C C . PRO A 1 109 ? -20.927 -9.024 21.722 1.00 85.44 109 PRO A C 1
ATOM 806 O O . PRO A 1 109 ? -20.586 -9.635 20.714 1.00 85.44 109 PRO A O 1
ATOM 809 N N . CYS A 1 110 ? -21.746 -7.969 21.658 1.00 83.50 110 CYS A N 1
ATOM 810 C CA . CYS A 1 110 ? -22.287 -7.429 20.407 1.00 83.50 110 CYS A CA 1
ATOM 811 C C . CYS A 1 110 ? -21.261 -6.672 19.542 1.00 83.50 110 CYS A C 1
ATOM 813 O O . CYS A 1 110 ? -21.514 -6.445 18.362 1.00 83.50 110 CYS A O 1
ATOM 815 N N . LEU A 1 111 ? -20.099 -6.319 20.102 1.00 87.06 111 LEU A N 1
ATOM 816 C CA . LEU A 1 111 ? -18.982 -5.680 19.401 1.00 87.06 111 LEU A CA 1
ATOM 817 C C . LEU A 1 111 ? -17.805 -6.637 19.149 1.00 87.06 111 LEU A C 1
ATOM 819 O O . LEU A 1 111 ? -16.733 -6.183 18.766 1.00 87.06 111 LEU A O 1
ATOM 823 N N . ALA A 1 112 ? -17.986 -7.953 19.311 1.00 86.56 112 ALA A N 1
ATOM 824 C CA . ALA A 1 112 ? -16.925 -8.934 19.059 1.00 86.56 112 ALA A CA 1
ATOM 825 C C . ALA A 1 112 ? -16.382 -8.891 17.612 1.00 86.56 112 ALA A C 1
ATOM 827 O O . ALA A 1 112 ? -15.182 -9.024 17.418 1.00 86.56 112 ALA A O 1
ATOM 828 N N . GLY A 1 113 ? -17.230 -8.621 16.609 1.00 87.75 113 GLY A N 1
ATOM 829 C CA . GLY A 1 113 ? -16.761 -8.388 15.234 1.00 87.75 113 GLY A CA 1
ATOM 830 C C . GLY A 1 113 ? -15.868 -7.147 15.138 1.00 87.75 113 GLY A C 1
ATOM 831 O O . GLY A 1 113 ? -14.717 -7.247 14.743 1.00 87.75 113 GLY A O 1
ATOM 832 N N . ALA A 1 114 ? -16.352 -6.006 15.639 1.00 86.50 114 ALA A N 1
ATOM 833 C CA . ALA A 1 114 ? -15.595 -4.753 15.662 1.00 86.50 114 ALA A CA 1
ATOM 834 C C . ALA A 1 114 ? -14.293 -4.833 16.493 1.00 86.50 114 ALA A C 1
ATOM 836 O O . ALA A 1 114 ? -13.337 -4.125 16.193 1.00 86.50 114 ALA A O 1
ATOM 837 N N . HIS A 1 115 ? -14.222 -5.686 17.520 1.00 88.38 115 HIS A N 1
ATOM 838 C CA . HIS A 1 115 ? -12.968 -6.009 18.208 1.00 88.38 115 HIS A CA 1
ATOM 839 C C . HIS A 1 115 ? -11.963 -6.661 17.259 1.00 88.38 115 HIS A C 1
ATOM 841 O O . HIS A 1 115 ? -10.828 -6.198 17.158 1.00 88.38 115 HIS A O 1
ATOM 847 N N . ASP A 1 116 ? -12.386 -7.723 16.577 1.00 91.69 116 ASP A N 1
ATOM 848 C CA . ASP A 1 116 ? -11.522 -8.515 15.711 1.00 91.69 116 ASP A CA 1
ATOM 849 C C . ASP A 1 116 ? -11.105 -7.688 14.474 1.00 91.69 116 ASP A C 1
ATOM 851 O O . ASP A 1 116 ? -9.914 -7.608 14.175 1.00 91.69 116 ASP A O 1
ATOM 855 N N . ASP A 1 117 ? -12.034 -6.944 13.856 1.00 91.44 117 ASP A N 1
ATOM 856 C CA . ASP A 1 117 ? -11.773 -5.995 12.759 1.00 91.44 117 ASP A CA 1
ATOM 857 C C . ASP A 1 117 ? -10.776 -4.891 13.171 1.00 91.44 117 ASP A C 1
ATOM 859 O O . ASP A 1 117 ? -9.868 -4.525 12.414 1.00 91.44 117 ASP A O 1
ATOM 863 N N . LEU A 1 118 ? -10.906 -4.354 14.393 1.00 88.25 118 LEU A N 1
ATOM 864 C CA . LEU A 1 118 ? -9.952 -3.396 14.951 1.00 88.25 118 LEU A CA 1
ATOM 865 C C . LEU A 1 118 ? -8.587 -4.049 15.165 1.00 88.25 118 LEU A C 1
ATOM 867 O O . LEU A 1 118 ? -7.581 -3.491 14.730 1.00 88.25 118 LEU A O 1
ATOM 871 N N . LEU A 1 119 ? -8.515 -5.216 15.808 1.00 91.88 119 LEU A N 1
ATOM 872 C CA . LEU A 1 119 ? -7.235 -5.883 16.019 1.00 91.88 119 LEU A CA 1
ATOM 873 C C . LEU A 1 119 ? -6.554 -6.214 14.697 1.00 91.88 119 LEU A C 1
ATOM 875 O O . LEU A 1 119 ? -5.364 -5.945 14.581 1.00 91.88 119 LEU A O 1
ATOM 879 N N . ASP A 1 120 ? -7.272 -6.699 13.689 1.00 93.44 120 ASP A N 1
ATOM 880 C CA . ASP A 1 120 ? -6.683 -7.011 12.390 1.00 93.44 120 ASP A CA 1
ATOM 881 C C . ASP A 1 120 ? -6.340 -5.764 11.565 1.00 93.44 120 ASP A C 1
ATOM 883 O O . ASP A 1 120 ? -5.374 -5.788 10.799 1.00 93.44 120 ASP A O 1
ATOM 887 N N . THR A 1 121 ? -7.007 -4.629 11.790 1.00 88.19 121 THR A N 1
ATOM 888 C CA . THR A 1 121 ? -6.530 -3.312 11.324 1.00 88.19 121 THR A CA 1
ATOM 889 C C . THR A 1 121 ? -5.158 -2.986 11.923 1.00 88.19 121 THR A C 1
ATOM 891 O O . THR A 1 121 ? -4.206 -2.674 11.203 1.00 88.19 121 THR A O 1
ATOM 894 N N . LEU A 1 122 ? -5.032 -3.091 13.248 1.00 88.88 122 LEU A N 1
ATOM 895 C CA . LEU A 1 122 ? -3.810 -2.757 13.984 1.00 88.88 122 LEU A CA 1
ATOM 896 C C . LEU A 1 122 ? -2.673 -3.748 13.663 1.00 88.88 122 LEU A C 1
ATOM 898 O O . LEU A 1 122 ? -1.531 -3.332 13.461 1.00 88.88 122 LEU A O 1
ATOM 902 N N . ASN A 1 123 ? -2.985 -5.044 13.552 1.00 93.25 123 ASN A N 1
ATOM 903 C CA . ASN A 1 123 ? -2.060 -6.122 13.194 1.00 93.25 123 ASN A CA 1
ATOM 904 C C . ASN A 1 123 ? -1.511 -5.929 11.768 1.00 93.25 123 ASN A C 1
ATOM 906 O O . ASN A 1 123 ? -0.303 -6.045 11.566 1.00 93.25 123 ASN A O 1
ATOM 910 N N . ALA A 1 124 ? -2.361 -5.602 10.785 1.00 88.62 124 ALA A N 1
ATOM 911 C CA . ALA A 1 124 ? -1.936 -5.375 9.402 1.00 88.62 124 ALA A CA 1
ATOM 912 C C . ALA A 1 124 ? -1.036 -4.132 9.274 1.00 88.62 124 ALA A C 1
ATOM 914 O O . ALA A 1 124 ? 0.019 -4.172 8.641 1.00 88.62 124 ALA A O 1
ATOM 915 N N . LEU A 1 125 ? -1.379 -3.038 9.953 1.00 85.12 125 LEU A N 1
ATOM 916 C CA . LEU A 1 125 ? -0.570 -1.817 9.918 1.00 85.12 125 LEU A CA 1
ATOM 917 C C . LEU A 1 125 ? 0.750 -1.976 10.703 1.00 85.12 125 LEU A C 1
ATOM 919 O O . LEU A 1 125 ? 1.781 -1.441 10.294 1.00 85.12 125 LEU A O 1
ATOM 923 N N . LEU A 1 126 ? 0.777 -2.808 11.751 1.00 89.25 126 LEU A N 1
ATOM 924 C CA . LEU A 1 126 ? 2.021 -3.268 12.380 1.00 89.25 126 LEU A CA 1
ATOM 925 C C . LEU A 1 126 ? 2.840 -4.197 11.478 1.00 89.25 126 LEU A C 1
ATOM 927 O O . LEU A 1 126 ? 4.068 -4.104 11.486 1.00 89.25 126 LEU A O 1
ATOM 931 N N . LEU A 1 127 ? 2.211 -5.066 10.683 1.00 91.12 127 LEU A N 1
ATOM 932 C CA . LEU A 1 127 ? 2.916 -5.891 9.701 1.00 91.12 127 LEU A CA 1
ATOM 933 C C . LEU A 1 127 ? 3.630 -5.001 8.676 1.00 91.12 127 LEU A C 1
ATOM 935 O O . LEU A 1 127 ? 4.823 -5.203 8.455 1.00 91.12 127 LEU A O 1
ATOM 939 N N . ALA A 1 128 ? 2.963 -3.961 8.157 1.00 85.31 128 ALA A N 1
ATOM 940 C CA . ALA A 1 128 ? 3.571 -2.964 7.271 1.00 85.31 128 ALA A CA 1
ATOM 941 C C . ALA A 1 128 ? 4.829 -2.322 7.895 1.00 85.31 128 ALA A C 1
ATOM 943 O O . ALA A 1 128 ? 5.873 -2.247 7.248 1.00 85.31 128 ALA A O 1
ATOM 944 N N . LEU A 1 129 ? 4.780 -1.938 9.177 1.00 86.12 129 LEU A N 1
ATOM 945 C CA . LEU A 1 129 ? 5.942 -1.399 9.901 1.00 86.12 129 LEU A CA 1
ATOM 946 C C . LEU A 1 129 ? 7.071 -2.417 10.147 1.00 86.12 129 LEU A C 1
ATOM 948 O O . LEU A 1 129 ? 8.210 -2.013 10.379 1.00 86.12 129 LEU A O 1
ATOM 952 N N . ASN A 1 130 ? 6.782 -3.718 10.123 1.00 91.00 130 ASN A N 1
ATOM 953 C CA . ASN A 1 130 ? 7.763 -4.785 10.341 1.00 91.00 130 ASN A CA 1
ATOM 954 C C . ASN A 1 130 ? 8.391 -5.330 9.045 1.00 91.00 130 ASN A C 1
ATOM 956 O O . ASN A 1 130 ? 9.316 -6.142 9.116 1.00 91.00 130 ASN A O 1
ATOM 960 N N . VAL A 1 131 ? 7.941 -4.880 7.869 1.00 89.44 131 VAL A N 1
ATOM 961 C CA . VAL A 1 131 ? 8.550 -5.257 6.584 1.00 89.44 131 VAL A CA 1
ATOM 962 C C . VAL A 1 131 ? 10.017 -4.785 6.529 1.00 89.44 131 VAL A C 1
ATOM 964 O O . VAL A 1 131 ? 10.320 -3.661 6.944 1.00 89.44 131 VAL A O 1
ATOM 967 N N . PRO A 1 132 ? 10.969 -5.582 6.003 1.00 90.06 132 PRO A N 1
ATOM 968 C CA . PRO A 1 132 ? 12.336 -5.109 5.809 1.00 90.06 132 PRO A CA 1
ATOM 969 C C . PRO A 1 132 ? 12.354 -3.856 4.920 1.00 90.06 132 PRO A C 1
ATOM 971 O O . PRO A 1 132 ? 11.614 -3.764 3.947 1.00 90.06 132 PRO A O 1
ATOM 974 N N . ASN A 1 133 ? 13.179 -2.865 5.259 1.00 83.69 133 ASN A N 1
ATOM 975 C CA . ASN A 1 133 ? 13.170 -1.534 4.630 1.00 83.69 133 ASN A CA 1
ATOM 976 C C . ASN A 1 133 ? 11.882 -0.698 4.851 1.00 83.69 133 ASN A C 1
ATOM 978 O O . ASN A 1 133 ? 11.795 0.369 4.250 1.00 83.69 133 ASN A O 1
ATOM 982 N N . ALA A 1 134 ? 10.928 -1.070 5.722 1.00 82.50 134 ALA A N 1
ATOM 983 C CA . ALA A 1 134 ? 9.696 -0.288 5.948 1.00 82.50 134 ALA A CA 1
ATOM 984 C C . ALA A 1 134 ? 9.954 1.198 6.259 1.00 82.50 134 ALA A C 1
ATOM 986 O O . ALA A 1 134 ? 9.323 2.059 5.656 1.00 82.50 134 ALA A O 1
ATOM 987 N N . GLN A 1 135 ? 10.947 1.523 7.099 1.00 82.81 135 GLN A N 1
ATOM 988 C CA . GLN A 1 135 ? 11.361 2.914 7.349 1.00 82.81 135 GLN A CA 1
ATOM 989 C C . GLN A 1 135 ? 11.727 3.665 6.057 1.00 82.81 135 GLN A C 1
ATOM 991 O O . GLN A 1 135 ? 11.418 4.844 5.912 1.00 82.81 135 GLN A O 1
ATOM 996 N N . GLN A 1 136 ? 12.391 2.987 5.119 1.00 80.38 136 GLN A N 1
ATOM 997 C CA . GLN A 1 136 ? 12.814 3.560 3.842 1.00 80.38 136 GLN A CA 1
ATOM 998 C C . GLN A 1 136 ? 11.627 3.694 2.883 1.00 80.38 136 GLN A C 1
ATOM 1000 O O . GLN A 1 136 ? 11.537 4.707 2.209 1.00 80.38 136 GLN A O 1
ATOM 1005 N N . ILE A 1 137 ? 10.690 2.737 2.874 1.00 75.94 137 ILE A N 1
ATOM 1006 C CA . ILE A 1 137 ? 9.435 2.803 2.099 1.00 75.94 137 ILE A CA 1
ATOM 1007 C C . ILE A 1 137 ? 8.543 3.954 2.600 1.00 75.94 137 ILE A C 1
ATOM 1009 O O . ILE A 1 137 ? 7.975 4.696 1.803 1.00 75.94 137 ILE A O 1
ATOM 1013 N N . VAL A 1 138 ? 8.468 4.148 3.920 1.00 73.06 138 VAL A N 1
ATOM 1014 C CA . VAL A 1 138 ? 7.702 5.226 4.565 1.00 73.06 138 VAL A CA 1
ATOM 1015 C C . VAL A 1 138 ? 8.342 6.589 4.303 1.00 73.06 138 VAL A C 1
ATOM 1017 O O . VAL A 1 138 ? 7.655 7.515 3.885 1.00 73.06 138 VAL A O 1
ATOM 1020 N N . ALA A 1 139 ? 9.655 6.730 4.507 1.00 69.00 139 ALA A N 1
ATOM 1021 C CA . ALA A 1 139 ? 10.370 7.995 4.308 1.00 69.00 139 ALA A CA 1
ATOM 1022 C C . ALA A 1 139 ? 10.674 8.321 2.829 1.00 69.00 139 ALA A C 1
ATOM 1024 O O . ALA A 1 139 ? 11.083 9.440 2.519 1.00 69.00 139 ALA A O 1
ATOM 1025 N N . ALA A 1 140 ? 10.486 7.371 1.912 1.00 63.47 140 ALA A N 1
ATOM 1026 C CA . ALA A 1 140 ? 10.795 7.515 0.494 1.00 63.47 140 ALA A CA 1
ATOM 1027 C C . ALA A 1 140 ? 9.954 8.598 -0.191 1.00 63.47 140 ALA A C 1
ATOM 1029 O O . ALA A 1 140 ? 8.737 8.457 -0.324 1.00 63.47 140 ALA A O 1
ATOM 1030 N N . ALA A 1 141 ? 10.619 9.624 -0.730 1.00 55.44 141 ALA A N 1
ATOM 1031 C CA . ALA A 1 141 ? 10.032 10.466 -1.772 1.00 55.44 141 ALA A CA 1
ATOM 1032 C C . ALA A 1 141 ? 9.914 9.715 -3.113 1.00 55.44 141 ALA A C 1
ATOM 1034 O O . ALA A 1 141 ? 8.947 9.889 -3.849 1.00 55.44 141 ALA A O 1
ATOM 1035 N N . SER A 1 142 ? 10.853 8.797 -3.365 1.00 57.25 142 SER A N 1
ATOM 1036 C CA . SER A 1 142 ? 10.805 7.820 -4.449 1.00 57.25 142 SER A CA 1
ATOM 1037 C C . SER A 1 142 ? 10.949 6.410 -3.891 1.00 57.25 142 SER A C 1
ATOM 1039 O O . SER A 1 142 ? 11.856 6.163 -3.099 1.00 57.25 142 SER A O 1
ATOM 1041 N N . LEU A 1 143 ? 10.116 5.473 -4.351 1.00 63.56 143 LEU A N 1
ATOM 1042 C CA . LEU A 1 143 ? 10.273 4.037 -4.065 1.00 63.56 143 LEU A CA 1
ATOM 1043 C C . LEU A 1 143 ? 11.424 3.390 -4.865 1.00 63.56 143 LEU A C 1
ATOM 1045 O O . LEU A 1 143 ? 11.665 2.190 -4.752 1.00 63.56 143 LEU A O 1
ATOM 1049 N N . TYR A 1 144 ? 12.121 4.185 -5.679 1.00 63.25 144 TYR A N 1
ATOM 1050 C CA . TYR A 1 144 ? 13.314 3.812 -6.428 1.00 63.25 144 TYR A CA 1
ATOM 1051 C C . TYR A 1 144 ? 14.356 3.060 -5.581 1.00 63.25 144 TYR A C 1
ATOM 1053 O O . TYR A 1 144 ? 14.663 3.445 -4.452 1.00 63.25 144 TYR A O 1
ATOM 1061 N N . GLY A 1 145 ? 14.935 2.000 -6.154 1.00 64.44 145 GLY A N 1
ATOM 1062 C CA . GLY A 1 145 ? 16.014 1.219 -5.544 1.00 64.44 145 GLY A CA 1
ATOM 1063 C C . GLY A 1 145 ? 15.601 0.363 -4.340 1.00 64.44 145 GLY A C 1
ATOM 1064 O O . GLY A 1 145 ? 16.422 -0.407 -3.838 1.00 64.44 145 GLY A O 1
ATOM 1065 N N . LEU A 1 146 ? 14.350 0.456 -3.874 1.00 72.38 146 LEU A N 1
ATOM 1066 C CA . LEU A 1 146 ? 13.838 -0.367 -2.780 1.00 72.38 146 LEU A CA 1
ATOM 1067 C C . LEU A 1 146 ? 13.494 -1.786 -3.279 1.00 72.38 146 LEU A C 1
ATOM 1069 O O . LEU A 1 146 ? 13.038 -1.944 -4.414 1.00 72.38 146 LEU A O 1
ATOM 1073 N N . PRO A 1 147 ? 13.680 -2.844 -2.463 1.00 79.81 147 PRO A N 1
ATOM 1074 C CA . PRO A 1 147 ? 13.407 -4.209 -2.908 1.00 79.81 147 PRO A CA 1
ATOM 1075 C C . PRO A 1 147 ? 11.925 -4.417 -3.246 1.00 79.81 147 PRO A C 1
ATOM 1077 O O . PRO A 1 147 ? 11.061 -4.175 -2.402 1.00 79.81 147 PRO A O 1
ATOM 1080 N N . TYR A 1 148 ? 11.645 -4.918 -4.457 1.00 78.06 148 TYR A N 1
ATOM 1081 C CA . TYR A 1 148 ? 10.287 -5.122 -4.986 1.00 78.06 148 TYR A CA 1
ATOM 1082 C C . TYR A 1 148 ? 9.348 -5.794 -3.971 1.00 78.06 148 TYR A C 1
ATOM 1084 O O . TYR A 1 148 ? 8.268 -5.281 -3.686 1.00 78.06 148 TYR A O 1
ATOM 1092 N N . ASP A 1 149 ? 9.765 -6.932 -3.407 1.00 84.00 149 ASP A N 1
ATOM 1093 C CA . ASP A 1 149 ? 8.910 -7.734 -2.527 1.00 84.00 149 ASP A CA 1
ATOM 1094 C C . ASP A 1 149 ? 8.627 -7.039 -1.189 1.00 84.00 149 ASP A C 1
ATOM 1096 O O . ASP A 1 149 ? 7.561 -7.234 -0.612 1.00 84.00 149 ASP A O 1
ATOM 1100 N N . ASN A 1 150 ? 9.529 -6.164 -0.735 1.00 86.50 150 ASN A N 1
ATOM 1101 C CA . ASN A 1 150 ? 9.326 -5.357 0.466 1.00 86.50 150 ASN A CA 1
ATOM 1102 C C . ASN A 1 150 ? 8.324 -4.226 0.192 1.00 86.50 150 ASN A C 1
ATOM 1104 O O . ASN A 1 150 ? 7.393 -4.032 0.969 1.00 86.50 150 ASN A O 1
ATOM 1108 N N . VAL A 1 151 ? 8.449 -3.531 -0.947 1.00 78.94 151 VAL A N 1
ATOM 1109 C CA . VAL A 1 151 ? 7.453 -2.538 -1.392 1.00 78.94 151 VAL A CA 1
ATOM 1110 C C . VAL A 1 151 ? 6.072 -3.195 -1.514 1.00 78.94 151 VAL A C 1
ATOM 1112 O O . VAL A 1 151 ? 5.101 -2.692 -0.949 1.00 78.94 151 VAL A O 1
ATOM 1115 N N . ARG A 1 152 ? 5.995 -4.378 -2.139 1.00 82.81 152 ARG A N 1
ATOM 1116 C CA . ARG A 1 152 ? 4.762 -5.171 -2.241 1.00 82.81 152 ARG A CA 1
ATOM 1117 C C . ARG A 1 152 ? 4.175 -5.515 -0.878 1.00 82.81 152 ARG A C 1
ATOM 1119 O O . ARG A 1 152 ? 2.989 -5.284 -0.664 1.00 82.81 152 ARG A O 1
ATOM 1126 N N . HIS A 1 153 ? 4.970 -6.103 0.014 1.00 86.94 153 HIS A N 1
ATOM 1127 C CA . HIS A 1 153 ? 4.492 -6.560 1.319 1.00 86.94 153 HIS A CA 1
ATOM 1128 C C . HIS A 1 153 ? 3.983 -5.381 2.156 1.00 86.94 153 HIS A C 1
ATOM 1130 O O . HIS A 1 153 ? 2.931 -5.485 2.780 1.00 86.94 153 HIS A O 1
ATOM 1136 N N . TYR A 1 154 ? 4.678 -4.240 2.100 1.00 83.75 154 TYR A N 1
ATOM 1137 C CA . TYR A 1 154 ? 4.252 -3.008 2.755 1.00 83.75 154 TYR A CA 1
ATOM 1138 C C . TYR A 1 154 ? 2.878 -2.549 2.247 1.00 83.75 154 TYR A C 1
ATOM 1140 O O . TYR A 1 154 ? 1.942 -2.420 3.033 1.00 83.75 154 TYR A O 1
ATOM 1148 N N . TYR A 1 155 ? 2.713 -2.356 0.934 1.00 80.12 155 TYR A N 1
ATOM 1149 C CA . TYR A 1 155 ? 1.451 -1.851 0.380 1.00 80.12 155 TYR A CA 1
ATOM 1150 C C . TYR A 1 155 ? 0.299 -2.869 0.408 1.00 80.12 155 TYR A C 1
ATOM 1152 O O . TYR A 1 155 ? -0.862 -2.457 0.446 1.00 80.12 155 TYR A O 1
ATOM 1160 N N . ALA A 1 156 ? 0.590 -4.174 0.460 1.00 83.94 156 ALA A N 1
ATOM 1161 C CA . ALA A 1 156 ? -0.401 -5.199 0.786 1.00 83.94 156 ALA A CA 1
ATOM 1162 C C . ALA A 1 156 ? -0.922 -5.011 2.216 1.00 83.94 156 ALA A C 1
ATOM 1164 O O . ALA A 1 156 ? -2.111 -4.786 2.400 1.00 83.94 156 ALA A O 1
ATOM 1165 N N . ALA A 1 157 ? -0.027 -4.962 3.204 1.00 85.06 157 ALA A N 1
ATOM 1166 C CA . ALA A 1 157 ? -0.388 -4.802 4.609 1.00 85.06 157 ALA A CA 1
ATOM 1167 C C . ALA A 1 157 ? -1.103 -3.460 4.913 1.00 85.06 157 ALA A C 1
ATOM 1169 O O . ALA A 1 157 ? -2.030 -3.423 5.721 1.00 85.06 157 ALA A O 1
ATOM 1170 N N . ILE A 1 158 ? -0.760 -2.370 4.209 1.00 81.00 158 ILE A N 1
ATOM 1171 C CA . ILE A 1 158 ? -1.541 -1.114 4.239 1.00 81.00 158 ILE A CA 1
ATOM 1172 C C . ILE A 1 158 ? -2.946 -1.301 3.638 1.00 81.00 158 ILE A C 1
ATOM 1174 O O . ILE A 1 158 ? -3.921 -0.793 4.190 1.00 81.00 158 ILE A O 1
ATOM 1178 N N . SER A 1 159 ? -3.072 -2.024 2.518 1.00 79.38 159 SER A N 1
ATOM 1179 C CA . SER A 1 159 ? -4.372 -2.285 1.878 1.00 79.38 159 SER A CA 1
ATOM 1180 C C . SER A 1 159 ? -5.284 -3.138 2.759 1.00 79.38 159 SER A C 1
ATOM 1182 O O . SER A 1 159 ? -6.469 -2.841 2.874 1.00 79.38 159 SER A O 1
ATOM 1184 N N . ASP A 1 160 ? -4.722 -4.160 3.400 1.00 84.50 160 ASP A N 1
ATOM 1185 C CA . ASP A 1 160 ? -5.428 -5.047 4.323 1.00 84.50 160 ASP A CA 1
ATOM 1186 C C . ASP A 1 160 ? -5.910 -4.254 5.552 1.00 84.50 160 ASP A C 1
ATOM 1188 O O . ASP A 1 160 ? -7.081 -4.324 5.915 1.00 84.50 160 ASP A O 1
ATOM 1192 N N . GLY A 1 161 ? -5.059 -3.381 6.110 1.00 84.06 161 GLY A N 1
ATOM 1193 C CA . GLY A 1 161 ? -5.442 -2.462 7.187 1.00 84.06 161 GLY A CA 1
ATOM 1194 C C . GLY A 1 161 ? -6.601 -1.521 6.825 1.00 84.06 161 GLY A C 1
ATOM 1195 O O . GLY A 1 161 ? -7.435 -1.226 7.677 1.00 84.06 161 GLY A O 1
ATOM 1196 N N . TYR A 1 162 ? -6.711 -1.085 5.566 1.00 81.38 162 TYR A N 1
ATOM 1197 C CA . TYR A 1 162 ? -7.858 -0.297 5.101 1.00 81.38 162 TYR A CA 1
ATOM 1198 C C . TYR A 1 162 ? -9.140 -1.118 4.872 1.00 81.38 162 TYR A C 1
ATOM 1200 O O . TYR A 1 162 ? -10.234 -0.565 5.010 1.00 81.38 162 TYR A O 1
ATOM 1208 N N . GLU A 1 163 ? -9.046 -2.403 4.509 1.00 83.38 163 GLU A N 1
ATOM 1209 C CA . GLU A 1 163 ? -10.221 -3.286 4.433 1.00 83.38 163 GLU A CA 1
ATOM 1210 C C . GLU A 1 163 ? -10.762 -3.592 5.830 1.00 83.38 163 GLU A C 1
ATOM 1212 O O . GLU A 1 163 ? -11.955 -3.415 6.069 1.00 83.38 163 GLU A O 1
ATOM 1217 N N . ASN A 1 164 ? -9.879 -3.928 6.769 1.00 88.81 164 ASN A N 1
ATOM 1218 C CA . ASN A 1 164 ? -10.250 -4.204 8.154 1.00 88.81 164 ASN A CA 1
ATOM 1219 C C . ASN A 1 164 ? -10.840 -2.944 8.827 1.00 88.81 164 ASN A C 1
ATOM 1221 O O . ASN A 1 164 ? -11.855 -3.021 9.514 1.00 88.81 164 ASN A O 1
ATOM 1225 N N . LEU A 1 165 ? -10.300 -1.748 8.536 1.00 85.38 165 LEU A N 1
ATOM 1226 C CA . LEU A 1 165 ? -10.858 -0.483 9.035 1.00 85.38 165 LEU A CA 1
ATOM 1227 C C . LEU A 1 165 ? -12.238 -0.163 8.430 1.00 85.38 165 LEU A C 1
ATOM 1229 O O . LEU A 1 165 ? -13.087 0.403 9.117 1.00 85.38 165 LEU A O 1
ATOM 1233 N N . ARG A 1 166 ? -12.496 -0.519 7.163 1.00 86.25 166 ARG A N 1
ATOM 1234 C CA . ARG A 1 166 ? -13.841 -0.410 6.564 1.00 86.25 166 ARG A CA 1
ATOM 1235 C C . ARG A 1 166 ? -14.838 -1.279 7.330 1.00 86.25 166 ARG A C 1
ATOM 1237 O O . ARG A 1 166 ? -15.936 -0.805 7.622 1.00 86.25 166 ARG A O 1
ATOM 1244 N N . ASP A 1 167 ? -14.464 -2.518 7.632 1.00 89.12 167 ASP A N 1
ATOM 1245 C CA . ASP A 1 167 ? -15.367 -3.481 8.264 1.00 89.12 167 ASP A CA 1
ATOM 1246 C C . ASP A 1 167 ? -15.604 -3.139 9.743 1.00 89.12 167 ASP A C 1
ATOM 1248 O O . ASP A 1 167 ? -16.761 -3.093 10.160 1.00 89.12 167 ASP A O 1
ATOM 1252 N N . LEU A 1 168 ? -14.574 -2.666 10.458 1.00 88.50 168 LEU A N 1
ATOM 1253 C CA . LEU A 1 168 ? -14.703 -2.006 11.763 1.00 88.50 168 LEU A CA 1
ATOM 1254 C C . LEU A 1 168 ? -15.741 -0.872 11.734 1.00 88.50 168 LEU A C 1
ATOM 1256 O O . LEU A 1 168 ? -16.641 -0.832 12.571 1.00 88.50 168 LEU A O 1
ATOM 1260 N N . ILE A 1 169 ? -15.639 0.058 10.775 1.00 87.44 169 ILE A N 1
ATOM 1261 C CA . ILE A 1 169 ? -16.579 1.187 10.659 1.00 87.44 169 ILE A CA 1
ATOM 1262 C C . ILE A 1 169 ? -18.008 0.679 10.414 1.00 87.44 169 ILE A C 1
ATOM 1264 O O . ILE A 1 169 ? -18.940 1.176 11.044 1.00 87.44 169 ILE A O 1
ATOM 1268 N N . ALA A 1 170 ? -18.190 -0.334 9.563 1.00 88.75 170 ALA A N 1
ATOM 1269 C CA . ALA A 1 170 ? -19.500 -0.933 9.307 1.00 88.75 170 ALA A CA 1
ATOM 1270 C C . ALA A 1 170 ? -20.068 -1.675 10.536 1.00 88.75 170 ALA A C 1
ATOM 1272 O O . ALA A 1 170 ? -21.265 -1.576 10.812 1.00 88.75 170 ALA A O 1
ATOM 1273 N N . GLY A 1 171 ? -19.227 -2.378 11.301 1.00 88.94 171 GLY A N 1
ATOM 1274 C CA . GLY A 1 171 ? -19.603 -3.045 12.550 1.00 88.94 171 GLY A CA 1
ATOM 1275 C C . GLY A 1 171 ? -20.009 -2.059 13.649 1.00 88.94 171 GLY A C 1
ATOM 1276 O O . GLY A 1 171 ? -21.012 -2.273 14.332 1.00 88.94 171 GLY A O 1
ATOM 1277 N N . LEU A 1 172 ? -19.284 -0.943 13.769 1.00 87.5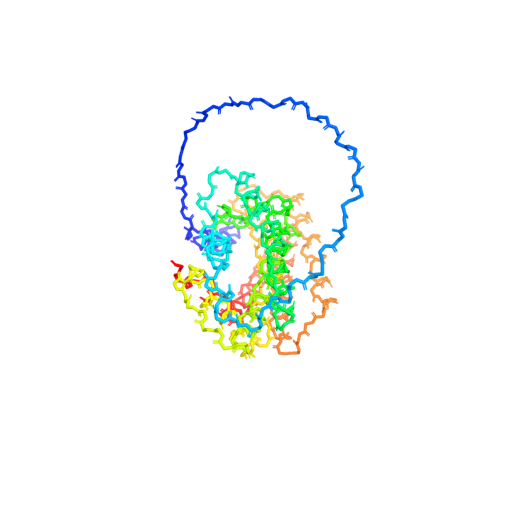6 172 LEU A N 1
ATOM 1278 C CA . LEU A 1 172 ? -19.614 0.177 14.655 1.00 87.56 172 LEU A CA 1
ATOM 1279 C C . LEU A 1 172 ? -20.949 0.835 14.266 1.00 87.56 172 LEU A C 1
ATOM 1281 O O . LEU A 1 172 ? -21.836 0.968 15.113 1.00 87.56 172 LEU A O 1
ATOM 1285 N N . GLU A 1 173 ? -21.133 1.169 12.983 1.00 89.50 173 GLU A N 1
ATOM 1286 C CA . G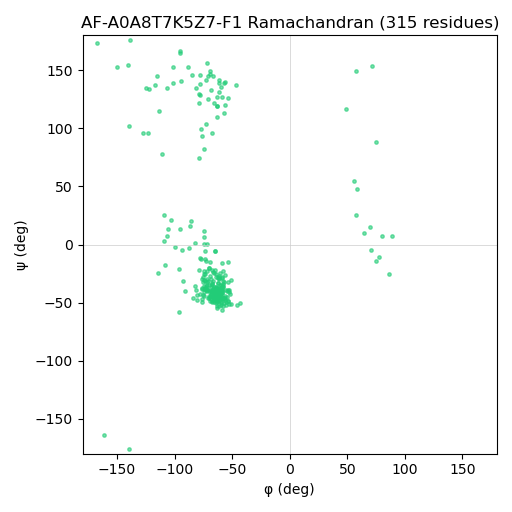LU A 1 173 ? -22.384 1.734 12.451 1.00 89.50 173 GLU A CA 1
ATOM 1287 C C . GLU A 1 173 ? -23.580 0.788 12.674 1.00 89.50 173 GLU A C 1
ATOM 1289 O O . GLU A 1 173 ? -24.667 1.239 13.044 1.00 89.50 173 GLU A O 1
ATOM 1294 N N . ALA A 1 174 ? -23.382 -0.530 12.554 1.00 88.94 174 ALA A N 1
ATOM 1295 C CA . ALA A 1 174 ? -24.408 -1.537 12.834 1.00 88.94 174 ALA A CA 1
ATOM 1296 C C . ALA A 1 174 ? -24.818 -1.624 14.321 1.00 88.94 174 ALA A C 1
ATOM 1298 O O . ALA A 1 174 ? -25.938 -2.051 14.606 1.00 88.94 174 ALA A O 1
ATOM 1299 N N . GLN A 1 175 ? -23.960 -1.200 15.259 1.00 87.50 175 GLN A N 1
ATOM 1300 C CA . GLN A 1 175 ? -24.296 -1.049 16.686 1.00 87.50 175 GLN A CA 1
ATOM 1301 C C . GLN A 1 175 ? -24.717 0.388 17.060 1.00 87.50 175 GLN A C 1
ATOM 1303 O O . GLN A 1 175 ? -24.795 0.727 18.241 1.00 87.50 175 GLN A O 1
ATOM 1308 N N . GLY A 1 176 ? -25.000 1.246 16.072 1.00 86.31 176 GLY A N 1
ATOM 1309 C CA . GLY A 1 176 ? -25.473 2.619 16.285 1.00 86.31 176 GLY A CA 1
ATOM 1310 C C . GLY A 1 176 ? -24.383 3.637 16.633 1.00 86.31 176 GLY A C 1
ATOM 1311 O O . GLY A 1 176 ? -24.706 4.782 16.947 1.00 86.31 176 GLY A O 1
ATOM 1312 N N . VAL A 1 177 ? -23.104 3.259 16.564 1.00 85.75 177 VAL A N 1
ATOM 1313 C CA . VAL A 1 177 ? -21.979 4.188 16.720 1.00 85.75 177 VAL A CA 1
ATOM 1314 C C . VAL A 1 177 ? -21.796 4.962 15.417 1.00 85.75 177 VAL A C 1
ATOM 1316 O O . VAL A 1 177 ? -21.670 4.367 14.352 1.00 85.75 177 VAL A O 1
ATOM 1319 N N . THR A 1 178 ? -21.727 6.291 15.482 1.00 83.69 178 THR A N 1
ATOM 1320 C CA . THR A 1 178 ? -21.451 7.139 14.309 1.00 83.69 178 THR A CA 1
ATOM 1321 C C . THR A 1 178 ? -20.064 7.780 14.428 1.00 83.69 178 THR A C 1
ATOM 1323 O O . THR A 1 178 ? -19.979 8.951 14.812 1.00 83.69 178 THR A O 1
ATOM 1326 N N . PRO A 1 179 ? -18.970 7.045 14.146 1.00 74.50 179 PRO A N 1
ATOM 1327 C CA . PRO A 1 179 ? -17.621 7.576 14.300 1.00 74.50 179 PRO A CA 1
ATOM 1328 C C . PRO A 1 179 ? -17.359 8.676 13.257 1.00 74.50 179 PRO A C 1
ATOM 1330 O O . PRO A 1 179 ? -17.679 8.528 12.066 1.00 74.50 179 PRO A O 1
ATOM 1333 N N . GLN A 1 180 ? -16.804 9.797 13.716 1.00 75.50 180 GLN A N 1
ATOM 1334 C CA . GLN A 1 180 ? -16.551 10.993 12.913 1.00 75.50 180 GLN A CA 1
ATOM 1335 C C . GLN A 1 180 ? -15.078 11.083 12.505 1.00 75.50 180 GLN A C 1
ATOM 1337 O O . GLN A 1 180 ? -14.187 10.617 13.212 1.00 75.50 180 GLN A O 1
ATOM 1342 N N . ASP A 1 181 ? -14.797 11.737 11.375 1.00 63.38 181 ASP A N 1
ATOM 1343 C CA . ASP A 1 181 ? -13.425 11.885 10.864 1.00 63.38 181 ASP A CA 1
ATOM 1344 C C . ASP A 1 181 ? -12.500 12.634 11.846 1.00 63.38 181 ASP A C 1
ATOM 1346 O O . ASP A 1 181 ? -11.292 12.403 11.846 1.00 63.38 181 ASP A O 1
ATOM 1350 N N . SER A 1 182 ? -13.061 13.470 12.728 1.00 66.75 182 SER A N 1
ATOM 1351 C CA . SER A 1 182 ? -12.366 14.101 13.859 1.00 66.75 182 SER A CA 1
ATOM 1352 C C . SER A 1 182 ? -11.744 13.102 14.831 1.00 66.75 182 SER A C 1
ATOM 1354 O O . SER A 1 182 ? -10.675 13.360 15.382 1.00 66.75 182 SER A O 1
ATOM 1356 N N . ASP A 1 183 ? -12.409 11.972 15.049 1.00 64.56 183 ASP A N 1
ATOM 1357 C CA . ASP A 1 183 ? -12.118 11.063 16.152 1.00 64.56 183 ASP A CA 1
ATOM 1358 C C . ASP A 1 183 ? -10.841 10.275 15.833 1.00 64.56 183 ASP A C 1
ATOM 1360 O O . ASP A 1 183 ? -9.929 10.168 16.651 1.00 64.56 183 ASP A O 1
ATOM 1364 N N . LEU A 1 184 ? -10.738 9.801 14.585 1.00 68.50 184 LEU A N 1
ATOM 1365 C CA . LEU A 1 184 ? -9.635 8.980 14.076 1.00 68.50 184 LEU A CA 1
ATOM 1366 C C . LEU A 1 184 ? -8.727 9.726 13.074 1.00 68.50 184 LEU A C 1
ATOM 1368 O O . LEU A 1 184 ? -8.090 9.099 12.226 1.00 68.50 184 LEU A O 1
ATOM 1372 N N . GLY A 1 185 ? -8.667 11.062 13.146 1.00 63.97 185 GLY A N 1
ATOM 1373 C CA . GLY A 1 185 ? -7.711 11.880 12.383 1.00 63.97 185 GLY A CA 1
ATOM 1374 C C . GLY A 1 185 ? -7.807 11.709 10.863 1.00 63.97 185 GLY A C 1
ATOM 1375 O O . GLY A 1 185 ? -6.805 11.444 10.207 1.00 63.97 185 GLY A O 1
ATOM 1376 N N . GLY A 1 186 ? -9.018 11.763 10.305 1.00 69.12 186 GLY A N 1
ATOM 1377 C CA . GLY A 1 186 ? -9.281 11.585 8.871 1.00 69.12 186 GLY A CA 1
ATOM 1378 C C . GLY A 1 186 ? -9.258 10.132 8.374 1.00 69.12 186 GLY A C 1
ATOM 1379 O O . GLY A 1 186 ? -9.720 9.861 7.264 1.00 69.12 186 GLY A O 1
ATOM 1380 N N . SER A 1 187 ? -8.801 9.170 9.187 1.00 69.50 187 SER A N 1
ATOM 1381 C CA . SER A 1 187 ? -8.678 7.760 8.775 1.00 69.50 187 SER A CA 1
ATOM 1382 C C . SER A 1 187 ? -10.012 7.116 8.378 1.00 69.50 187 SER A C 1
ATOM 1384 O O . SER A 1 187 ? -10.034 6.247 7.510 1.00 69.50 187 SER A O 1
ATOM 1386 N N . ILE A 1 188 ? -11.130 7.563 8.960 1.00 72.62 188 ILE A N 1
ATOM 1387 C CA . ILE A 1 188 ? -12.482 7.085 8.626 1.00 72.62 188 ILE A CA 1
ATOM 1388 C C . ILE A 1 188 ? -12.879 7.516 7.210 1.00 72.62 188 ILE A C 1
ATOM 1390 O O . ILE A 1 188 ? -13.269 6.673 6.402 1.00 72.62 188 ILE A O 1
ATOM 1394 N N . GLY A 1 189 ? -12.723 8.797 6.871 1.00 73.25 189 GLY A N 1
ATOM 1395 C CA . GLY A 1 189 ? -12.906 9.322 5.520 1.00 73.25 189 GLY A CA 1
ATOM 1396 C C . GLY A 1 189 ? -12.016 8.606 4.505 1.00 73.25 189 GLY A C 1
ATOM 1397 O O . GLY A 1 189 ? -12.514 8.138 3.479 1.00 73.25 189 GLY A O 1
ATOM 1398 N N . ALA A 1 190 ? -10.734 8.414 4.833 1.00 70.62 190 ALA A N 1
ATOM 1399 C CA . ALA A 1 190 ? -9.792 7.675 3.994 1.00 70.62 190 ALA A CA 1
ATOM 1400 C C . ALA A 1 190 ? -10.220 6.208 3.772 1.00 70.62 190 ALA A C 1
ATOM 1402 O O . ALA A 1 190 ? -10.205 5.736 2.636 1.00 70.62 190 ALA A O 1
ATOM 1403 N N . ALA A 1 191 ? -10.674 5.496 4.810 1.00 74.44 191 ALA A N 1
ATOM 1404 C CA . ALA A 1 191 ? -11.156 4.116 4.698 1.00 74.44 191 ALA A CA 1
ATOM 1405 C C . ALA A 1 191 ? -12.480 4.009 3.929 1.00 74.44 191 ALA A C 1
ATOM 1407 O O . ALA A 1 191 ? -12.595 3.204 3.003 1.00 74.44 191 ALA A O 1
ATOM 1408 N N . ARG A 1 192 ? -13.456 4.880 4.224 1.00 78.00 192 ARG A N 1
ATOM 1409 C CA . ARG A 1 192 ? -14.708 5.008 3.455 1.00 78.00 192 ARG A CA 1
ATOM 1410 C C . ARG A 1 192 ? -14.420 5.320 1.980 1.00 78.00 192 ARG A C 1
ATOM 1412 O O . ARG A 1 192 ? -15.163 4.874 1.106 1.00 78.00 192 ARG A O 1
ATOM 1419 N N . GLN A 1 193 ? -13.346 6.047 1.674 1.00 73.06 193 GLN A N 1
ATOM 1420 C CA . GLN A 1 193 ? -12.943 6.375 0.308 1.00 73.06 193 GLN A CA 1
ATOM 1421 C C . GLN A 1 193 ? -12.182 5.246 -0.400 1.00 73.06 193 GLN A C 1
ATOM 1423 O O . GLN A 1 193 ? -12.505 4.934 -1.547 1.00 73.06 193 GLN A O 1
ATOM 1428 N N . PHE A 1 194 ? -11.245 4.582 0.278 1.00 71.75 194 PHE A N 1
ATOM 1429 C CA . PHE A 1 194 ? -10.602 3.353 -0.196 1.00 71.75 194 PHE A CA 1
ATOM 1430 C C . PHE A 1 194 ? -11.651 2.277 -0.512 1.00 71.75 194 PHE A C 1
ATOM 1432 O O . PHE A 1 194 ? -11.620 1.669 -1.582 1.00 71.75 194 PHE A O 1
ATOM 1439 N N . ALA A 1 195 ? -12.642 2.108 0.371 1.00 73.62 195 ALA A N 1
ATOM 1440 C CA . ALA A 1 195 ? -13.788 1.230 0.167 1.00 73.62 195 ALA A CA 1
ATOM 1441 C C . ALA A 1 195 ? -14.633 1.642 -1.049 1.00 73.62 195 ALA A C 1
ATOM 1443 O O . ALA A 1 195 ? -14.980 0.785 -1.861 1.00 73.62 195 ALA A O 1
ATOM 1444 N N . ARG A 1 196 ? -14.926 2.941 -1.229 1.00 72.38 196 ARG A N 1
ATOM 1445 C CA . ARG A 1 196 ? -15.642 3.448 -2.415 1.00 72.38 196 ARG A CA 1
ATOM 1446 C C . ARG A 1 196 ? -14.892 3.140 -3.707 1.00 72.38 196 ARG A C 1
ATOM 1448 O O . ARG A 1 196 ? -15.502 2.567 -4.601 1.00 72.38 196 ARG A O 1
ATOM 1455 N N . PHE A 1 197 ? -13.600 3.455 -3.805 1.00 68.00 197 PHE A N 1
ATOM 1456 C CA . PHE A 1 197 ? -12.823 3.169 -5.016 1.00 68.00 197 PHE A CA 1
ATOM 1457 C C . PHE A 1 197 ? -12.683 1.658 -5.267 1.00 68.00 197 PHE A C 1
ATOM 1459 O O . PHE A 1 197 ? -12.953 1.209 -6.373 1.00 68.00 197 PHE A O 1
ATOM 1466 N N . ASN A 1 198 ? -12.402 0.835 -4.249 1.00 69.69 198 ASN A N 1
ATOM 1467 C CA . ASN A 1 198 ? -12.371 -0.625 -4.427 1.00 69.69 198 ASN A CA 1
ATOM 1468 C C . ASN A 1 198 ? -13.744 -1.240 -4.764 1.00 69.69 198 ASN A C 1
ATOM 1470 O O . ASN A 1 198 ? -13.782 -2.307 -5.372 1.00 69.69 198 ASN A O 1
ATOM 1474 N N . THR A 1 199 ? -14.862 -0.601 -4.407 1.00 67.25 199 THR A N 1
ATOM 1475 C CA . THR A 1 199 ? -16.210 -1.083 -4.768 1.00 67.25 199 THR A CA 1
ATOM 1476 C C . THR A 1 199 ? -16.615 -0.634 -6.173 1.00 67.25 199 THR A C 1
ATOM 1478 O O . THR A 1 199 ? -17.101 -1.445 -6.955 1.00 67.25 199 THR A O 1
ATOM 1481 N N . LEU A 1 200 ? -16.404 0.644 -6.507 1.00 62.16 200 LEU A N 1
ATOM 1482 C CA . LEU A 1 200 ? -16.749 1.229 -7.809 1.00 62.16 200 LEU A CA 1
ATOM 1483 C C . LEU A 1 200 ? -15.839 0.704 -8.926 1.00 62.16 200 LEU A C 1
ATOM 1485 O O . LEU A 1 200 ? -16.328 0.293 -9.975 1.00 62.16 200 LEU A O 1
ATOM 1489 N N . ASP A 1 201 ? -14.534 0.649 -8.657 1.00 59.50 201 ASP A N 1
ATOM 1490 C CA . ASP A 1 201 ? -13.498 0.211 -9.593 1.00 59.50 201 ASP A CA 1
ATOM 1491 C C . ASP A 1 201 ? -13.019 -1.221 -9.290 1.00 59.50 201 ASP A C 1
ATOM 1493 O O . ASP A 1 201 ? -11.939 -1.624 -9.709 1.00 59.50 201 ASP A O 1
ATOM 1497 N N . CYS A 1 202 ? -13.823 -2.018 -8.574 1.00 70.12 202 CYS A N 1
ATOM 1498 C CA . CYS A 1 202 ? -13.705 -3.481 -8.566 1.00 70.12 202 CYS A CA 1
ATOM 1499 C C . CYS A 1 202 ? -12.290 -3.991 -8.162 1.00 70.12 202 CYS A C 1
ATOM 1501 O O . CYS A 1 202 ? -11.638 -4.773 -8.850 1.00 70.12 202 CYS A O 1
ATOM 1503 N N . GLN A 1 203 ? -11.836 -3.531 -6.990 1.00 67.88 203 GLN A N 1
ATOM 1504 C CA . GLN A 1 203 ? -10.515 -3.7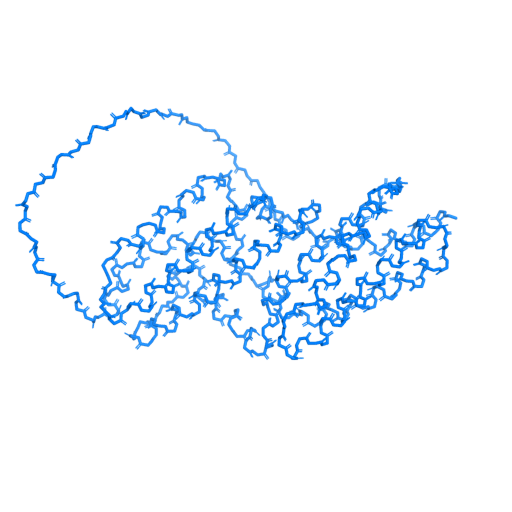24 -6.367 1.00 67.88 203 GLN A CA 1
ATOM 1505 C C . GLN A 1 203 ? -9.315 -3.010 -7.028 1.00 67.88 203 GLN A C 1
ATOM 1507 O O . GLN A 1 203 ? -8.167 -3.307 -6.679 1.00 67.88 203 GLN A O 1
ATOM 1512 N N . ALA A 1 204 ? -9.532 -2.030 -7.917 1.00 68.06 204 ALA A N 1
ATOM 1513 C CA . ALA A 1 204 ? -8.437 -1.284 -8.551 1.00 68.06 204 ALA A CA 1
ATOM 1514 C C . ALA A 1 204 ? -7.439 -0.654 -7.563 1.00 68.06 204 ALA A C 1
ATOM 1516 O O . ALA A 1 204 ? -6.236 -0.698 -7.815 1.00 68.06 204 ALA A O 1
ATOM 1517 N N . THR A 1 205 ? -7.899 -0.116 -6.427 1.00 67.88 205 THR A N 1
ATOM 1518 C CA . THR A 1 205 ? -7.030 0.528 -5.425 1.00 67.88 205 THR A CA 1
ATOM 1519 C C . THR A 1 205 ? -6.082 -0.479 -4.772 1.00 67.88 205 THR A C 1
ATOM 1521 O O . THR A 1 205 ? -4.883 -0.219 -4.693 1.00 67.88 205 THR A O 1
ATOM 1524 N N . ARG A 1 206 ? -6.584 -1.654 -4.359 1.00 73.94 206 ARG A N 1
ATOM 1525 C CA . ARG A 1 206 ? -5.760 -2.729 -3.770 1.00 73.94 206 ARG A CA 1
ATOM 1526 C C . ARG A 1 206 ? -4.824 -3.362 -4.801 1.00 73.94 206 ARG A C 1
ATOM 1528 O O . ARG A 1 206 ? -3.648 -3.584 -4.511 1.00 73.94 206 ARG A O 1
ATOM 1535 N N . TRP A 1 207 ? -5.309 -3.617 -6.017 1.00 81.06 207 TRP A N 1
ATOM 1536 C CA . TRP A 1 207 ? -4.483 -4.171 -7.096 1.00 81.06 207 TRP A CA 1
ATOM 1537 C C . TRP A 1 207 ? -3.348 -3.216 -7.499 1.00 81.06 207 TRP A C 1
ATOM 1539 O O . TRP A 1 207 ? -2.198 -3.636 -7.621 1.00 81.06 207 TRP A O 1
ATOM 1549 N N . ALA A 1 208 ? -3.636 -1.918 -7.634 1.00 73.75 208 ALA A N 1
ATOM 1550 C CA . ALA A 1 208 ? -2.622 -0.913 -7.940 1.00 73.75 208 ALA A CA 1
ATOM 1551 C C . ALA A 1 208 ? -1.575 -0.795 -6.820 1.00 73.75 208 ALA A C 1
ATOM 1553 O O . ALA A 1 208 ? -0.379 -0.784 -7.113 1.00 73.75 208 ALA A O 1
ATOM 1554 N N . ALA A 1 209 ? -2.005 -0.785 -5.552 1.00 72.12 209 ALA A N 1
ATOM 1555 C CA . ALA A 1 209 ? -1.114 -0.758 -4.393 1.00 72.12 209 ALA A CA 1
ATOM 1556 C C . ALA A 1 209 ? -0.151 -1.964 -4.353 1.00 72.12 209 ALA A C 1
ATOM 1558 O O . ALA A 1 209 ? 1.024 -1.812 -4.030 1.00 72.12 209 ALA A O 1
ATOM 1559 N N . THR A 1 210 ? -0.629 -3.162 -4.698 1.00 73.88 210 THR A N 1
ATOM 1560 C CA . THR A 1 210 ? 0.134 -4.416 -4.542 1.00 73.88 210 THR A CA 1
ATOM 1561 C C . THR A 1 210 ? 0.964 -4.818 -5.764 1.00 73.88 210 THR A C 1
ATOM 1563 O O . THR A 1 210 ? 2.102 -5.274 -5.602 1.00 73.88 210 THR A O 1
ATOM 1566 N N . GLU A 1 211 ? 0.441 -4.636 -6.980 1.00 81.38 211 GLU A N 1
ATOM 1567 C CA . GLU A 1 211 ? 1.138 -4.968 -8.231 1.00 81.38 211 GLU A CA 1
ATOM 1568 C C . GLU A 1 211 ? 1.840 -3.750 -8.850 1.00 81.38 211 GLU A C 1
ATOM 1570 O O . GLU A 1 211 ? 3.059 -3.776 -9.045 1.00 81.38 211 GLU A O 1
ATOM 1575 N N . ALA A 1 212 ? 1.088 -2.682 -9.150 1.00 77.12 212 ALA A N 1
ATOM 1576 C CA . ALA A 1 212 ? 1.570 -1.573 -9.978 1.00 77.12 212 ALA A CA 1
ATOM 1577 C C . ALA A 1 212 ? 2.615 -0.699 -9.266 1.00 77.12 212 ALA A C 1
ATOM 1579 O O . ALA A 1 212 ? 3.666 -0.422 -9.838 1.00 77.12 212 ALA A O 1
ATOM 1580 N N . VAL A 1 213 ? 2.383 -0.309 -8.008 1.00 73.44 213 VAL A N 1
ATOM 1581 C CA . VAL A 1 213 ? 3.326 0.506 -7.210 1.00 73.44 213 VAL A CA 1
ATOM 1582 C C . VAL A 1 213 ? 4.684 -0.183 -7.063 1.00 73.44 213 VAL A C 1
ATOM 1584 O O . VAL A 1 213 ? 5.730 0.416 -7.317 1.00 73.44 213 VAL A O 1
ATOM 1587 N N . SER A 1 214 ? 4.669 -1.471 -6.728 1.00 72.75 214 SER A N 1
ATOM 1588 C CA . SER A 1 214 ? 5.872 -2.300 -6.624 1.00 72.75 214 SER A CA 1
ATOM 1589 C C . SER A 1 214 ? 6.576 -2.448 -7.979 1.00 72.75 214 SER A C 1
ATOM 1591 O O . SER A 1 214 ? 7.804 -2.436 -8.050 1.00 72.75 214 SER A O 1
ATOM 1593 N N . TRP A 1 215 ? 5.814 -2.536 -9.077 1.00 79.31 215 TRP A N 1
ATOM 1594 C CA . TRP A 1 215 ? 6.369 -2.552 -10.432 1.00 79.31 215 TRP A CA 1
ATOM 1595 C C . TRP A 1 215 ? 7.063 -1.225 -10.773 1.00 79.31 215 TRP A C 1
ATOM 1597 O O . TRP A 1 215 ? 8.208 -1.259 -11.213 1.00 79.31 215 TRP A O 1
ATOM 1607 N N . PHE A 1 216 ? 6.480 -0.064 -10.452 1.00 72.75 216 PHE A N 1
ATOM 1608 C CA . PHE A 1 216 ? 7.147 1.237 -10.628 1.00 72.75 216 PHE A CA 1
ATOM 1609 C C . PHE A 1 216 ? 8.465 1.363 -9.829 1.00 72.75 216 PHE A C 1
ATOM 1611 O O . PHE A 1 216 ? 9.433 1.943 -10.332 1.00 72.75 216 PHE A O 1
ATOM 1618 N N . ALA A 1 217 ? 8.562 0.776 -8.629 1.00 67.88 217 ALA A N 1
ATOM 1619 C CA . ALA A 1 217 ? 9.815 0.721 -7.857 1.00 67.88 217 ALA A CA 1
ATOM 1620 C C . ALA A 1 217 ? 10.927 -0.081 -8.576 1.00 67.88 217 ALA A C 1
ATOM 1622 O O . ALA A 1 217 ? 12.095 0.319 -8.598 1.00 67.88 217 ALA A O 1
ATOM 1623 N N . LEU A 1 218 ? 10.567 -1.181 -9.245 1.00 70.56 218 LEU A N 1
ATOM 1624 C CA . LEU A 1 218 ? 11.494 -1.973 -10.064 1.00 70.56 218 LEU A CA 1
ATOM 1625 C C . LEU A 1 218 ? 11.835 -1.288 -11.400 1.00 70.56 218 LEU A C 1
ATOM 1627 O O . LEU A 1 218 ? 12.997 -1.274 -11.802 1.00 70.56 218 LEU A O 1
ATOM 1631 N N . VAL A 1 219 ? 10.855 -0.681 -12.070 1.00 70.69 219 VAL A N 1
ATOM 1632 C CA . VAL A 1 219 ? 11.042 0.029 -13.348 1.00 70.69 219 VAL A CA 1
ATOM 1633 C C . VAL A 1 219 ? 11.958 1.241 -13.189 1.00 70.69 219 VAL A C 1
ATOM 1635 O O . VAL A 1 219 ? 12.885 1.416 -13.977 1.00 70.69 219 VAL A O 1
ATOM 1638 N N . SER A 1 220 ? 11.770 2.045 -12.141 1.00 63.47 220 SER A N 1
ATOM 1639 C CA . SER A 1 220 ? 12.674 3.165 -11.840 1.00 63.47 220 SER A CA 1
ATOM 1640 C C . SER A 1 220 ? 14.105 2.690 -11.545 1.00 63.47 220 SER A C 1
ATOM 1642 O O . SER A 1 220 ? 15.061 3.336 -11.965 1.00 63.47 220 SER A O 1
ATOM 1644 N N . THR A 1 221 ? 14.274 1.507 -10.938 1.00 60.25 221 THR A N 1
ATOM 1645 C CA . THR A 1 221 ? 15.591 0.860 -10.760 1.00 60.25 221 THR A CA 1
ATOM 1646 C C . THR A 1 221 ? 16.260 0.488 -12.096 1.00 60.25 221 THR A C 1
ATOM 1648 O O . THR A 1 221 ? 17.488 0.444 -12.169 1.00 60.25 221 THR A O 1
ATOM 1651 N N . ALA A 1 222 ? 15.491 0.277 -13.174 1.00 60.66 222 ALA A N 1
ATOM 1652 C CA . ALA A 1 222 ? 16.035 0.187 -14.532 1.00 60.66 222 ALA A CA 1
ATOM 1653 C C . ALA A 1 222 ? 16.498 1.557 -15.054 1.00 60.66 222 ALA A C 1
ATOM 1655 O O . ALA A 1 222 ? 17.531 1.639 -15.712 1.00 60.66 222 ALA A O 1
ATOM 1656 N N . GLY A 1 223 ? 15.736 2.616 -14.762 1.00 59.03 223 GLY A N 1
ATOM 1657 C CA . GLY A 1 223 ? 15.951 3.976 -15.260 1.00 59.03 223 GLY A CA 1
ATOM 1658 C C . GLY A 1 223 ? 17.320 4.566 -14.914 1.00 59.03 223 GLY A C 1
ATOM 1659 O O . GLY A 1 223 ? 18.015 5.065 -15.798 1.00 59.03 223 GLY A O 1
ATOM 1660 N N . ASP A 1 224 ? 17.759 4.456 -13.662 1.00 53.97 224 ASP A N 1
ATOM 1661 C CA . ASP A 1 224 ? 19.033 5.056 -13.233 1.00 53.97 224 ASP A CA 1
ATOM 1662 C C . ASP A 1 224 ? 20.269 4.409 -13.873 1.00 53.97 224 ASP A C 1
ATOM 1664 O O . ASP A 1 224 ? 21.240 5.101 -14.181 1.00 53.97 224 ASP A O 1
ATOM 1668 N N . SER A 1 225 ? 20.223 3.106 -14.178 1.00 53.81 225 SER A N 1
ATOM 1669 C CA . SER A 1 225 ? 21.270 2.422 -14.961 1.00 53.81 225 SER A CA 1
ATOM 1670 C C . SER A 1 225 ? 21.391 2.927 -16.407 1.00 53.81 225 SER A C 1
ATOM 1672 O O . SER A 1 225 ? 22.266 2.472 -17.147 1.00 53.81 225 SER A O 1
ATOM 1674 N N . LEU A 1 226 ? 20.494 3.823 -16.830 1.00 53.94 226 LEU A N 1
ATOM 1675 C CA . LEU A 1 226 ? 20.407 4.401 -18.170 1.00 53.94 226 LEU A CA 1
ATOM 1676 C C . LEU A 1 226 ? 20.700 5.911 -18.164 1.00 53.94 226 LEU A C 1
ATOM 1678 O O . LEU A 1 226 ? 21.131 6.445 -19.186 1.00 53.94 226 LEU A O 1
ATOM 1682 N N . THR A 1 227 ? 20.502 6.594 -17.030 1.00 49.84 227 THR A N 1
ATOM 1683 C CA . THR A 1 227 ? 20.770 8.034 -16.851 1.00 49.84 227 THR A CA 1
ATOM 1684 C C . THR A 1 227 ? 22.138 8.332 -16.228 1.00 49.84 227 THR A C 1
ATOM 1686 O O . THR A 1 227 ? 22.662 9.424 -16.441 1.00 49.84 227 THR A O 1
ATOM 1689 N N . SER A 1 228 ? 22.760 7.368 -15.537 1.00 53.78 228 SER A N 1
ATOM 1690 C CA . SER A 1 228 ? 24.082 7.483 -14.886 1.00 53.78 228 SER A CA 1
ATOM 1691 C C . SER A 1 228 ? 25.256 7.827 -15.820 1.00 53.78 228 SER A C 1
ATOM 1693 O O . SER A 1 228 ? 26.335 8.183 -15.350 1.00 53.78 228 SER A O 1
ATOM 1695 N N . GLY A 1 229 ? 25.084 7.677 -17.137 1.00 53.91 229 GLY A N 1
ATOM 1696 C CA . GLY A 1 229 ? 26.128 7.854 -18.152 1.00 53.91 229 GLY A CA 1
ATOM 1697 C C . GLY A 1 229 ? 26.981 6.605 -18.415 1.00 53.91 229 GLY A C 1
ATOM 1698 O O . GLY A 1 229 ? 27.457 6.435 -19.538 1.00 53.91 229 GLY A O 1
ATOM 1699 N N . GLU A 1 230 ? 27.104 5.694 -17.444 1.00 61.25 230 GLU A N 1
ATOM 1700 C CA . GLU A 1 230 ? 27.729 4.376 -17.616 1.00 61.25 230 GLU A CA 1
ATOM 1701 C C . GLU A 1 230 ? 26.699 3.248 -17.461 1.00 61.25 230 GLU A C 1
ATOM 1703 O O . GLU A 1 230 ? 26.141 3.012 -16.389 1.00 61.25 230 GLU A O 1
ATOM 1708 N N . VAL A 1 231 ? 26.467 2.523 -18.557 1.00 66.00 231 VAL A N 1
ATOM 1709 C CA . VAL A 1 231 ? 25.487 1.433 -18.634 1.00 66.00 231 VAL A CA 1
ATOM 1710 C C . VAL A 1 231 ? 26.037 0.177 -17.941 1.00 66.00 231 VAL A C 1
ATOM 1712 O O . VAL A 1 231 ? 26.717 -0.632 -18.583 1.00 66.00 231 VAL A O 1
ATOM 1715 N N . ASP A 1 232 ? 25.730 -0.026 -16.651 1.00 77.06 232 ASP A N 1
ATOM 1716 C CA . ASP A 1 232 ? 26.031 -1.298 -15.970 1.00 77.06 232 ASP A CA 1
ATOM 1717 C C . ASP A 1 232 ? 25.160 -2.426 -16.543 1.00 77.06 232 ASP A C 1
ATOM 1719 O O . ASP A 1 232 ? 24.024 -2.684 -16.132 1.00 77.06 232 ASP A O 1
ATOM 1723 N N . ARG A 1 233 ? 25.750 -3.151 -17.496 1.00 77.69 233 ARG A N 1
ATOM 1724 C CA . ARG A 1 233 ? 25.158 -4.331 -18.133 1.00 77.69 233 ARG A CA 1
ATOM 1725 C C . ARG A 1 233 ? 24.817 -5.438 -17.132 1.00 77.69 233 ARG A C 1
ATOM 1727 O O . ARG A 1 233 ? 23.875 -6.189 -17.375 1.00 77.69 233 ARG A O 1
ATOM 1734 N N . ASN A 1 234 ? 25.540 -5.542 -16.014 1.00 80.56 234 ASN A N 1
ATOM 1735 C CA . ASN A 1 234 ? 25.259 -6.533 -14.980 1.00 80.56 234 ASN A CA 1
ATOM 1736 C C . ASN A 1 234 ? 24.043 -6.126 -14.137 1.00 80.56 234 ASN A C 1
ATOM 1738 O O . ASN A 1 234 ? 23.241 -6.992 -13.791 1.00 80.56 234 ASN A O 1
ATOM 1742 N N . GLN A 1 235 ? 23.873 -4.836 -13.818 1.00 77.88 235 GLN A N 1
ATOM 1743 C CA . GLN A 1 235 ? 22.655 -4.328 -13.172 1.00 77.88 235 GLN A CA 1
ATOM 1744 C C . GLN A 1 235 ? 21.440 -4.493 -14.080 1.00 77.88 235 GLN A C 1
ATOM 1746 O O . GLN A 1 235 ? 20.469 -5.119 -13.662 1.00 77.88 235 GLN A O 1
ATOM 1751 N N . LEU A 1 236 ? 21.523 -4.053 -15.338 1.00 76.38 236 LEU A N 1
ATOM 1752 C CA . LEU A 1 236 ? 20.439 -4.234 -16.308 1.00 76.38 236 LEU A CA 1
ATOM 1753 C C . LEU A 1 236 ? 20.080 -5.712 -16.528 1.00 76.38 236 LEU A C 1
ATOM 1755 O O . LEU A 1 236 ? 18.901 -6.046 -16.594 1.00 76.38 236 LEU A O 1
ATOM 1759 N N . GLY A 1 237 ? 21.068 -6.614 -16.566 1.00 79.50 237 GLY A N 1
ATOM 1760 C CA . GLY A 1 237 ? 20.824 -8.058 -16.634 1.00 79.50 237 GLY A CA 1
ATOM 1761 C C . GLY A 1 237 ? 20.044 -8.601 -15.428 1.00 79.50 237 GLY A C 1
ATOM 1762 O O . GLY A 1 237 ? 19.117 -9.389 -15.606 1.00 79.50 237 GLY A O 1
ATOM 1763 N N . ARG A 1 238 ? 20.355 -8.139 -14.205 1.00 82.88 238 ARG A N 1
ATOM 1764 C CA . ARG A 1 238 ? 19.582 -8.483 -12.993 1.00 82.88 238 ARG A CA 1
ATOM 1765 C C . ARG A 1 238 ? 18.155 -7.929 -13.053 1.00 82.88 238 ARG A C 1
ATOM 1767 O O . ARG A 1 238 ? 17.217 -8.655 -12.736 1.00 82.88 238 ARG A O 1
ATOM 1774 N N . VAL A 1 239 ? 17.991 -6.683 -13.500 1.00 79.50 239 VAL A N 1
ATOM 1775 C CA . VAL A 1 239 ? 16.682 -6.019 -13.608 1.00 79.50 239 VAL A CA 1
ATOM 1776 C C . VAL A 1 239 ? 15.789 -6.696 -14.655 1.00 79.50 239 VAL A C 1
ATOM 1778 O O . VAL A 1 239 ? 14.613 -6.916 -14.382 1.00 79.50 239 VAL A O 1
ATOM 1781 N N . VAL A 1 240 ? 16.330 -7.129 -15.801 1.00 83.56 240 VAL A N 1
ATOM 1782 C CA . VAL A 1 240 ? 15.581 -7.927 -16.796 1.00 83.56 240 VAL A CA 1
ATOM 1783 C C . VAL A 1 240 ? 15.047 -9.225 -16.188 1.00 83.56 240 VAL A C 1
ATOM 1785 O O . VAL A 1 240 ? 13.866 -9.519 -16.345 1.00 83.56 240 VAL A O 1
ATOM 1788 N N . ILE A 1 241 ? 15.870 -9.965 -15.437 1.00 84.88 241 ILE A N 1
ATOM 1789 C CA . ILE A 1 241 ? 15.438 -11.200 -14.760 1.00 84.88 241 ILE A CA 1
ATOM 1790 C C . ILE A 1 241 ? 14.333 -10.901 -13.730 1.00 84.88 241 ILE A C 1
ATOM 1792 O O . ILE A 1 241 ? 13.356 -11.642 -13.633 1.00 84.88 241 ILE A O 1
ATOM 1796 N N . GLN A 1 242 ? 14.443 -9.795 -12.987 1.00 83.38 242 GLN A N 1
ATOM 1797 C CA . GLN A 1 242 ? 13.410 -9.368 -12.038 1.00 83.38 242 GLN A CA 1
ATOM 1798 C C . GLN A 1 242 ? 12.098 -8.971 -12.733 1.00 83.38 242 GLN A C 1
ATOM 1800 O O . GLN A 1 242 ? 11.034 -9.353 -12.249 1.00 83.38 242 GLN A O 1
ATOM 1805 N N . LEU A 1 243 ? 12.145 -8.257 -13.862 1.00 83.25 243 LEU A N 1
ATOM 1806 C CA . LEU A 1 243 ? 10.962 -7.890 -14.653 1.00 83.25 243 LEU A CA 1
ATOM 1807 C C . LEU A 1 243 ? 10.286 -9.125 -15.269 1.00 83.25 243 LEU A C 1
ATOM 1809 O O . LEU A 1 243 ? 9.065 -9.244 -15.227 1.00 83.25 243 LEU A O 1
ATOM 1813 N N . GLN A 1 244 ? 11.061 -10.088 -15.776 1.00 86.00 244 GLN A N 1
ATOM 1814 C CA . GLN A 1 244 ? 10.531 -11.346 -16.317 1.00 86.00 244 GLN A CA 1
ATOM 1815 C C . GLN A 1 244 ? 9.861 -12.201 -15.228 1.00 86.00 244 GLN A C 1
ATOM 1817 O O . GLN A 1 244 ? 8.731 -12.655 -15.405 1.00 86.00 244 GLN A O 1
ATOM 1822 N N . ASN A 1 245 ? 10.507 -12.361 -14.068 1.00 86.94 245 ASN A N 1
ATOM 1823 C CA . ASN A 1 245 ? 9.936 -13.098 -12.936 1.00 86.94 245 ASN A CA 1
ATOM 1824 C C . ASN A 1 245 ? 8.664 -12.426 -12.384 1.00 86.94 245 ASN A C 1
ATOM 1826 O O . ASN A 1 245 ? 7.707 -13.115 -12.032 1.00 86.94 245 ASN A O 1
ATOM 1830 N N . ASN A 1 246 ? 8.629 -11.088 -12.325 1.00 82.19 246 ASN A N 1
ATOM 1831 C CA . ASN A 1 246 ? 7.437 -10.351 -11.903 1.00 82.19 246 ASN A CA 1
ATOM 1832 C C . ASN A 1 246 ? 6.309 -10.423 -12.939 1.00 82.19 246 ASN A C 1
ATOM 1834 O O . ASN A 1 246 ? 5.166 -10.617 -12.538 1.00 82.19 246 ASN A O 1
ATOM 1838 N N . GLY A 1 247 ? 6.613 -10.348 -14.239 1.00 84.81 247 GLY A N 1
ATOM 1839 C CA . GLY A 1 247 ? 5.635 -10.544 -15.314 1.00 84.81 247 GLY A CA 1
ATOM 1840 C C . GLY A 1 247 ? 4.925 -11.893 -15.194 1.00 84.81 247 GLY A C 1
ATOM 1841 O O . GLY A 1 247 ? 3.704 -11.931 -15.067 1.00 84.81 247 GLY A O 1
ATOM 1842 N N . LEU A 1 248 ? 5.685 -12.989 -15.080 1.00 85.38 248 LEU A N 1
ATOM 1843 C CA . LEU A 1 248 ? 5.137 -14.336 -14.864 1.00 85.38 248 LEU A CA 1
ATOM 1844 C C . LEU A 1 248 ? 4.301 -14.448 -13.575 1.00 85.38 248 LEU A C 1
ATOM 1846 O O . LEU A 1 248 ? 3.279 -15.134 -13.556 1.00 85.38 248 LEU A O 1
ATOM 1850 N N . ARG A 1 249 ? 4.693 -13.769 -12.486 1.00 86.31 249 ARG A N 1
ATOM 1851 C CA . ARG A 1 249 ? 3.906 -13.767 -11.239 1.00 86.31 249 ARG A CA 1
ATOM 1852 C C . ARG A 1 249 ? 2.610 -12.960 -11.372 1.00 86.31 249 ARG A C 1
ATOM 1854 O O . ARG A 1 249 ? 1.587 -13.388 -10.852 1.00 86.31 249 ARG A O 1
ATOM 1861 N N . ILE A 1 250 ? 2.636 -11.819 -12.059 1.00 84.00 250 ILE A N 1
ATOM 1862 C CA . ILE A 1 250 ? 1.447 -10.999 -12.347 1.00 84.00 250 ILE A CA 1
ATOM 1863 C C . ILE A 1 250 ? 0.515 -11.737 -13.316 1.00 84.00 250 ILE A C 1
ATOM 1865 O O . ILE A 1 250 ? -0.708 -11.653 -13.190 1.00 84.00 250 ILE A O 1
ATOM 1869 N N . GLU A 1 251 ? 1.068 -12.527 -14.238 1.00 84.56 251 GLU A N 1
ATOM 1870 C CA . GLU A 1 251 ? 0.291 -13.431 -15.077 1.00 84.56 251 GLU A CA 1
ATOM 1871 C C . GLU A 1 251 ? -0.383 -14.539 -14.244 1.00 84.56 251 GLU A C 1
ATOM 1873 O O . GLU A 1 251 ? -1.584 -14.759 -14.396 1.00 84.56 251 GLU A O 1
ATOM 1878 N N . GLY A 1 252 ? 0.345 -15.180 -13.324 1.00 82.12 252 GLY A N 1
ATOM 1879 C CA . GLY A 1 252 ? -0.175 -16.251 -12.463 1.00 82.12 252 GLY A CA 1
ATOM 1880 C C . GLY A 1 252 ? -1.049 -15.813 -11.276 1.00 82.12 252 GLY A C 1
ATOM 1881 O O . GLY A 1 252 ? -1.674 -16.664 -10.643 1.00 82.12 252 GLY A O 1
ATOM 1882 N N . ALA A 1 253 ? -1.094 -14.522 -10.940 1.00 78.19 253 ALA A N 1
ATOM 1883 C CA . ALA A 1 253 ? -1.878 -14.011 -9.815 1.00 78.19 253 ALA A CA 1
ATOM 1884 C C . ALA A 1 253 ? -3.398 -14.057 -10.093 1.00 78.19 253 ALA A C 1
ATOM 1886 O O . ALA A 1 253 ? -3.817 -13.804 -11.224 1.00 78.19 253 ALA A O 1
ATOM 1887 N N . PRO A 1 254 ? -4.250 -14.314 -9.081 1.00 77.00 254 PRO A N 1
ATOM 1888 C CA . PRO A 1 254 ? -5.691 -14.104 -9.186 1.00 77.00 254 PRO A CA 1
ATOM 1889 C C . PRO A 1 254 ? -6.040 -12.612 -9.043 1.00 77.00 254 PRO A C 1
ATOM 1891 O O . PRO A 1 254 ? -5.512 -11.916 -8.179 1.00 77.00 254 PRO A O 1
ATOM 1894 N N . PHE A 1 255 ? -6.961 -12.125 -9.872 1.00 74.44 255 PHE A N 1
ATOM 1895 C CA . PHE A 1 255 ? -7.467 -10.747 -9.870 1.00 74.44 255 PHE A CA 1
ATOM 1896 C C . PHE A 1 255 ? -8.924 -10.744 -10.372 1.00 74.44 255 PHE A C 1
ATOM 1898 O O . PHE A 1 255 ? -9.299 -11.618 -11.160 1.00 74.44 255 PHE A O 1
ATOM 1905 N N . PRO A 1 256 ? -9.766 -9.780 -9.962 1.00 73.25 256 PRO A N 1
ATOM 1906 C CA . PRO A 1 256 ? -11.117 -9.639 -10.504 1.00 73.25 256 PRO A CA 1
ATOM 1907 C C . PRO A 1 256 ? -11.129 -9.350 -12.017 1.00 73.25 256 PRO A C 1
ATOM 1909 O O . PRO A 1 256 ? -10.324 -8.565 -12.509 1.00 73.25 256 PRO A O 1
ATOM 1912 N N . ASN A 1 257 ? -12.083 -9.924 -12.764 1.00 79.06 257 ASN A N 1
ATOM 1913 C CA . ASN A 1 257 ? -12.153 -9.827 -14.239 1.00 79.06 257 ASN A CA 1
ATOM 1914 C C . ASN A 1 257 ? -12.122 -8.385 -14.790 1.00 79.06 257 ASN A C 1
ATOM 1916 O O . ASN A 1 257 ? -11.584 -8.138 -15.866 1.00 79.06 257 ASN A O 1
ATOM 1920 N N . CYS A 1 258 ? -12.683 -7.433 -14.047 1.00 76.62 258 CYS A N 1
ATOM 1921 C CA . CYS A 1 258 ? -12.656 -5.994 -14.331 1.00 76.62 258 CYS A CA 1
ATOM 1922 C C . CYS A 1 258 ? -11.233 -5.402 -14.411 1.00 76.62 258 CYS A C 1
ATOM 1924 O O . CYS A 1 258 ? -11.019 -4.455 -15.161 1.00 76.62 258 CYS A O 1
ATOM 1926 N N . MET A 1 259 ? -10.257 -5.988 -13.707 1.00 81.31 259 MET A N 1
ATOM 1927 C CA . MET A 1 259 ? -8.845 -5.583 -13.715 1.00 81.31 259 MET A CA 1
ATOM 1928 C C . MET A 1 259 ? -8.027 -6.243 -14.834 1.00 81.31 259 MET A C 1
ATOM 1930 O O . MET A 1 259 ? -6.851 -5.916 -15.005 1.00 81.31 259 MET A O 1
ATOM 1934 N N . ALA A 1 260 ? -8.624 -7.134 -15.637 1.00 84.38 260 ALA A N 1
ATOM 1935 C CA . ALA A 1 260 ? -7.942 -7.770 -16.764 1.00 84.38 260 ALA A CA 1
ATOM 1936 C C . ALA A 1 260 ? -7.314 -6.773 -17.769 1.00 84.38 260 ALA A C 1
ATOM 1938 O O . ALA A 1 260 ? -6.186 -7.039 -18.188 1.00 84.38 260 ALA A O 1
ATOM 1939 N N . PRO A 1 261 ? -7.944 -5.627 -18.124 1.00 85.62 261 PRO A N 1
ATOM 1940 C CA . PRO A 1 261 ? -7.326 -4.629 -19.001 1.00 85.62 261 PRO A CA 1
ATOM 1941 C C . PRO A 1 261 ? -6.103 -3.962 -18.359 1.00 85.62 261 PRO A C 1
ATOM 1943 O O . PRO A 1 261 ? -5.040 -3.936 -18.967 1.00 85.62 261 PRO A O 1
ATOM 1946 N N . ALA A 1 262 ? -6.211 -3.515 -17.102 1.00 84.00 262 ALA A N 1
ATOM 1947 C CA . ALA A 1 262 ? -5.102 -2.882 -16.380 1.00 84.00 262 ALA A CA 1
ATOM 1948 C C . ALA A 1 262 ? -3.906 -3.837 -16.202 1.00 84.00 262 ALA A C 1
ATOM 1950 O O . ALA A 1 262 ? -2.752 -3.435 -16.343 1.00 84.00 262 ALA A O 1
ATOM 1951 N N . ARG A 1 263 ? -4.175 -5.126 -15.953 1.00 87.25 263 ARG A N 1
ATOM 1952 C CA . ARG A 1 263 ? -3.146 -6.173 -15.928 1.00 87.25 263 ARG A CA 1
ATOM 1953 C C . ARG A 1 263 ? -2.520 -6.405 -17.303 1.00 87.25 263 ARG A C 1
ATOM 1955 O O . ARG A 1 263 ? -1.313 -6.605 -17.365 1.00 87.25 263 ARG A O 1
ATOM 1962 N N . ALA A 1 264 ? -3.299 -6.376 -18.385 1.00 89.19 264 ALA A N 1
ATOM 1963 C CA . ALA A 1 264 ? -2.760 -6.479 -19.741 1.00 89.19 264 ALA A CA 1
ATOM 1964 C C . ALA A 1 264 ? -1.857 -5.280 -20.085 1.00 89.19 264 ALA A C 1
ATOM 1966 O O . ALA A 1 264 ? -0.760 -5.486 -20.592 1.00 89.19 264 ALA A O 1
ATOM 1967 N N . ASP A 1 265 ? -2.259 -4.056 -19.724 1.00 88.06 265 ASP A N 1
ATOM 1968 C CA . ASP A 1 265 ? -1.441 -2.849 -19.897 1.00 88.06 265 ASP A CA 1
ATOM 1969 C C . ASP A 1 265 ? -0.137 -2.900 -19.077 1.00 88.06 265 ASP A C 1
ATOM 1971 O O . ASP A 1 265 ? 0.915 -2.497 -19.574 1.00 88.06 265 ASP A O 1
ATOM 1975 N N . LEU A 1 266 ? -0.169 -3.440 -17.848 1.00 86.94 266 LEU A N 1
ATOM 1976 C CA . LEU A 1 266 ? 1.039 -3.649 -17.035 1.00 86.94 266 LEU A CA 1
ATOM 1977 C C . LEU A 1 266 ? 1.970 -4.690 -17.669 1.00 86.94 266 LEU A C 1
ATOM 1979 O O . LEU A 1 266 ? 3.165 -4.433 -17.790 1.00 86.94 266 LEU A O 1
ATOM 1983 N N . LEU A 1 267 ? 1.441 -5.836 -18.107 1.00 89.94 267 LEU A N 1
ATOM 1984 C CA . LEU A 1 267 ? 2.236 -6.882 -18.761 1.00 89.94 267 LEU A CA 1
ATOM 1985 C C . LEU A 1 267 ? 2.846 -6.387 -20.087 1.00 89.94 267 LEU A C 1
ATOM 1987 O O . LEU A 1 267 ? 4.041 -6.569 -20.302 1.00 89.94 267 LEU A O 1
ATOM 1991 N N . GLU A 1 268 ? 2.093 -5.664 -20.922 1.00 88.44 268 GLU A N 1
ATOM 1992 C CA . GLU A 1 268 ? 2.620 -5.051 -22.154 1.00 88.44 268 GLU A CA 1
ATOM 1993 C C . GLU A 1 268 ? 3.718 -4.014 -21.855 1.00 88.44 268 GLU A C 1
ATOM 1995 O O . GLU A 1 268 ? 4.743 -3.978 -22.539 1.00 88.44 268 GLU A O 1
ATOM 2000 N N . ALA A 1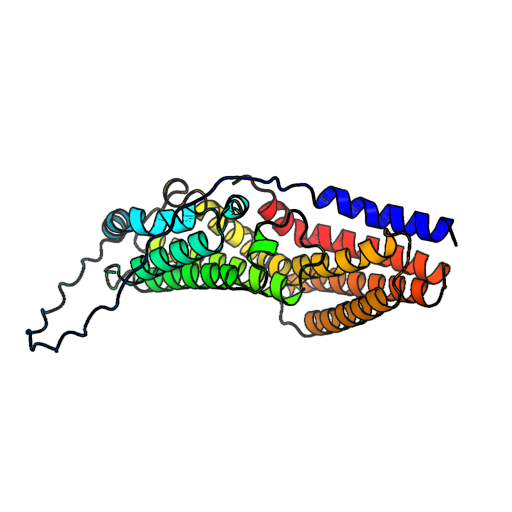 269 ? 3.558 -3.204 -20.802 1.00 83.88 269 ALA A N 1
ATOM 2001 C CA . ALA A 1 269 ? 4.588 -2.257 -20.381 1.00 83.88 269 ALA A CA 1
ATOM 2002 C C . ALA A 1 269 ? 5.841 -2.968 -19.835 1.00 83.88 269 ALA A C 1
ATOM 2004 O O . ALA A 1 269 ? 6.965 -2.554 -20.126 1.00 83.88 269 ALA A O 1
ATOM 2005 N N . ASN A 1 270 ? 5.664 -4.052 -19.076 1.00 86.56 270 ASN A N 1
ATOM 2006 C CA . ASN A 1 270 ? 6.747 -4.880 -18.552 1.00 86.56 270 ASN A CA 1
ATOM 2007 C C . ASN A 1 270 ? 7.574 -5.501 -19.685 1.00 86.56 270 ASN A C 1
ATOM 2009 O O . ASN A 1 270 ? 8.801 -5.385 -19.697 1.00 86.56 270 ASN A O 1
ATOM 2013 N N . ASP A 1 271 ? 6.901 -6.099 -20.663 1.00 86.75 271 ASP A N 1
ATOM 2014 C CA . ASP A 1 271 ? 7.541 -6.788 -21.781 1.00 86.75 271 ASP A CA 1
ATOM 2015 C C . ASP A 1 271 ? 8.183 -5.796 -22.760 1.00 86.75 271 ASP A C 1
ATOM 2017 O O . ASP A 1 271 ? 9.311 -6.015 -23.209 1.00 86.75 271 ASP A O 1
ATOM 2021 N N . GLY A 1 272 ? 7.537 -4.650 -23.008 1.00 82.44 272 GLY A N 1
ATOM 2022 C CA . GLY A 1 272 ? 8.124 -3.535 -23.754 1.00 82.44 272 GLY A CA 1
ATOM 2023 C C . GLY A 1 272 ? 9.411 -3.011 -23.107 1.00 82.44 272 GLY A C 1
ATOM 2024 O O . GLY A 1 272 ? 10.404 -2.787 -23.801 1.00 82.44 272 GLY A O 1
ATOM 2025 N N . LEU A 1 273 ? 9.446 -2.885 -21.775 1.00 83.00 273 LEU A N 1
ATOM 2026 C CA . LEU A 1 273 ? 10.647 -2.468 -21.046 1.00 83.00 273 LEU A CA 1
ATOM 2027 C C . LEU A 1 273 ? 11.752 -3.533 -21.096 1.00 83.00 273 LEU A C 1
ATOM 2029 O O . LEU A 1 273 ? 12.907 -3.201 -21.371 1.00 83.00 273 LEU A O 1
ATOM 2033 N N . VAL A 1 274 ? 11.415 -4.810 -20.886 1.00 85.50 274 VAL A N 1
ATOM 2034 C CA . VAL A 1 274 ? 12.356 -5.935 -21.024 1.00 85.50 274 VAL A CA 1
ATOM 2035 C C . VAL A 1 274 ? 12.985 -5.939 -22.419 1.00 85.50 274 VAL A C 1
ATOM 2037 O O . VAL A 1 274 ? 14.211 -5.995 -22.543 1.00 85.50 274 VAL A O 1
ATOM 2040 N N . ALA A 1 275 ? 12.171 -5.803 -23.465 1.00 81.81 275 ALA A N 1
ATOM 2041 C CA . ALA A 1 275 ? 12.628 -5.778 -24.848 1.00 81.81 275 ALA A CA 1
ATOM 2042 C C . ALA A 1 275 ? 13.437 -4.504 -25.186 1.00 81.81 275 ALA A C 1
ATOM 2044 O O . ALA A 1 275 ? 14.354 -4.555 -26.012 1.00 81.81 275 ALA A O 1
ATOM 2045 N N . ALA A 1 276 ? 13.165 -3.367 -24.536 1.00 80.19 276 ALA A N 1
ATOM 2046 C CA . ALA A 1 276 ? 13.970 -2.150 -24.669 1.00 80.19 276 ALA A CA 1
ATOM 2047 C C . ALA A 1 276 ? 15.363 -2.322 -24.038 1.00 80.19 276 ALA A C 1
ATOM 2049 O O . ALA A 1 276 ? 16.377 -2.042 -24.684 1.00 80.19 276 ALA A O 1
ATOM 2050 N N . ILE A 1 277 ? 15.438 -2.860 -22.814 1.00 81.25 277 ILE A N 1
ATOM 2051 C CA . ILE A 1 277 ? 16.712 -3.134 -22.130 1.00 81.25 277 ILE A CA 1
ATOM 2052 C C . ILE A 1 277 ? 17.532 -4.177 -22.911 1.00 81.25 277 ILE A C 1
ATOM 2054 O O . ILE A 1 277 ? 18.738 -4.006 -23.089 1.00 81.25 277 ILE A O 1
ATOM 2058 N N . GLN A 1 278 ? 16.897 -5.224 -23.449 1.00 82.62 278 GLN A N 1
ATOM 2059 C CA . GLN A 1 278 ? 17.563 -6.215 -24.306 1.00 82.62 278 GLN A CA 1
ATOM 2060 C C . GLN A 1 278 ? 18.098 -5.603 -25.617 1.00 82.62 278 GLN A C 1
ATOM 2062 O O . GLN A 1 278 ? 19.217 -5.927 -26.030 1.00 82.62 278 GLN A O 1
ATOM 2067 N N . GLY A 1 279 ? 17.364 -4.667 -26.233 1.00 79.00 279 GLY A N 1
ATOM 2068 C CA . GLY A 1 279 ? 17.844 -3.873 -27.373 1.00 79.00 279 GLY A CA 1
ATOM 2069 C C . GLY A 1 279 ? 19.106 -3.069 -27.035 1.00 79.00 279 GLY A C 1
ATOM 2070 O O . GLY A 1 279 ? 20.098 -3.123 -27.760 1.00 79.00 279 GLY A O 1
ATOM 2071 N N . LEU A 1 280 ? 19.141 -2.410 -25.873 1.00 81.62 280 LEU A N 1
ATOM 2072 C CA . LEU A 1 280 ? 20.337 -1.697 -25.411 1.00 81.62 280 LEU A CA 1
ATOM 2073 C C . LEU A 1 280 ? 21.528 -2.632 -25.129 1.00 81.62 280 LEU A C 1
ATOM 2075 O O . LEU A 1 280 ? 22.658 -2.317 -25.508 1.00 81.62 280 LEU A O 1
ATOM 2079 N N . LEU A 1 281 ? 21.296 -3.775 -24.474 1.00 82.50 281 LEU A N 1
ATOM 2080 C CA . LEU A 1 281 ? 22.348 -4.740 -24.123 1.00 82.50 281 LEU A CA 1
ATOM 2081 C C . LEU A 1 281 ? 22.984 -5.398 -25.360 1.00 82.50 281 LEU A C 1
ATOM 2083 O O . LEU A 1 281 ? 24.198 -5.626 -25.377 1.00 82.50 281 LEU A O 1
ATOM 2087 N N . SER A 1 282 ? 22.180 -5.663 -26.394 1.00 85.06 282 SER A N 1
ATOM 2088 C CA . SER A 1 282 ? 22.633 -6.169 -27.700 1.00 85.06 282 SER A CA 1
ATOM 2089 C C . SER A 1 282 ? 23.232 -5.084 -28.606 1.00 85.06 282 SER A C 1
ATOM 2091 O O . SER A 1 282 ? 24.043 -5.395 -29.476 1.00 85.06 282 SER A O 1
ATOM 2093 N N . GLY A 1 283 ? 22.893 -3.812 -28.373 1.00 82.25 283 GLY A N 1
ATOM 2094 C CA . GLY A 1 283 ? 23.326 -2.671 -29.183 1.00 82.25 283 GLY A CA 1
ATOM 2095 C C . GLY A 1 283 ? 22.405 -2.345 -30.365 1.00 82.25 283 GLY A C 1
ATOM 2096 O O . GLY A 1 283 ? 22.748 -1.474 -31.166 1.00 82.25 283 GLY A O 1
ATOM 2097 N N . ASP A 1 284 ? 21.245 -2.998 -30.472 1.00 84.38 284 ASP A N 1
ATOM 2098 C CA . ASP A 1 284 ? 20.234 -2.700 -31.485 1.00 84.38 284 ASP A CA 1
ATOM 2099 C C . ASP A 1 284 ? 19.447 -1.431 -31.114 1.00 84.38 284 ASP A C 1
ATOM 2101 O O . ASP A 1 284 ? 18.505 -1.436 -30.315 1.00 84.38 284 ASP A O 1
ATOM 2105 N N . SER A 1 285 ? 19.838 -0.311 -31.727 1.00 76.81 285 SER A N 1
ATOM 2106 C CA . SER A 1 285 ? 19.168 0.976 -31.540 1.00 76.81 285 SER A CA 1
ATOM 2107 C C . SER A 1 285 ? 17.770 1.058 -32.161 1.00 76.81 285 SER A C 1
ATOM 2109 O O . SER A 1 285 ? 17.008 1.932 -31.756 1.00 76.81 285 SER A O 1
ATOM 2111 N N . ALA A 1 286 ? 17.427 0.201 -33.129 1.00 76.75 286 ALA A N 1
ATOM 2112 C CA . ALA A 1 286 ? 16.103 0.193 -33.747 1.00 76.75 286 ALA A CA 1
ATOM 2113 C C . ALA A 1 286 ? 15.103 -0.549 -32.850 1.00 76.75 286 ALA A C 1
ATOM 2115 O O . ALA A 1 286 ? 14.059 0.010 -32.511 1.00 76.75 286 ALA A O 1
ATOM 2116 N N . ALA A 1 287 ? 15.474 -1.742 -32.369 1.00 73.06 287 ALA A N 1
ATOM 2117 C CA . ALA A 1 287 ? 14.701 -2.473 -31.368 1.00 73.06 287 ALA A CA 1
ATOM 2118 C C . ALA A 1 287 ? 14.522 -1.643 -30.084 1.00 73.06 287 ALA A C 1
ATOM 2120 O O . ALA A 1 287 ? 13.403 -1.502 -29.599 1.00 73.06 287 ALA A O 1
ATOM 2121 N N . LEU A 1 288 ? 15.591 -1.010 -29.578 1.00 74.75 288 LEU A N 1
ATOM 2122 C CA . LEU A 1 288 ? 15.517 -0.105 -28.423 1.00 74.75 288 LEU A CA 1
ATOM 2123 C C . LEU A 1 288 ? 14.465 1.003 -28.613 1.00 74.75 288 LEU A C 1
ATOM 2125 O O . LEU A 1 288 ? 13.644 1.215 -27.724 1.00 74.75 288 LEU A O 1
ATOM 2129 N N . GLN A 1 289 ? 14.467 1.699 -29.755 1.00 72.00 289 GLN A N 1
ATOM 2130 C CA . GLN A 1 289 ? 13.520 2.791 -30.018 1.00 72.00 289 GLN A CA 1
ATOM 2131 C C . GLN A 1 289 ? 12.072 2.301 -30.139 1.00 72.00 289 GLN A C 1
ATOM 2133 O O . GLN A 1 289 ? 11.175 2.907 -29.553 1.00 72.00 289 GLN A O 1
ATOM 2138 N N . GLN A 1 290 ? 11.841 1.197 -30.856 1.00 77.56 290 GLN A N 1
ATOM 2139 C CA . GLN A 1 290 ? 10.507 0.615 -31.014 1.00 77.56 290 GLN A CA 1
ATOM 2140 C C . GLN A 1 290 ? 9.937 0.133 -29.670 1.00 77.56 290 GLN A C 1
ATOM 2142 O O . GLN A 1 290 ? 8.795 0.443 -29.330 1.00 77.56 290 GLN A O 1
ATOM 2147 N N . ASN A 1 291 ? 10.745 -0.576 -28.883 1.00 78.69 291 ASN A N 1
ATOM 2148 C CA . ASN A 1 291 ? 10.312 -1.173 -27.622 1.00 78.69 291 ASN A CA 1
ATOM 2149 C C . ASN A 1 291 ? 10.116 -0.114 -26.523 1.00 78.69 291 ASN A C 1
ATOM 2151 O O . ASN A 1 291 ? 9.157 -0.197 -25.759 1.00 78.69 291 ASN A O 1
ATOM 2155 N N . ALA A 1 292 ? 10.947 0.937 -26.492 1.00 73.50 292 ALA A N 1
ATOM 2156 C CA . ALA A 1 292 ? 10.753 2.074 -25.589 1.00 73.50 292 ALA A CA 1
ATOM 2157 C C . ALA A 1 292 ? 9.454 2.851 -25.886 1.00 73.50 292 ALA A C 1
ATOM 2159 O O . ALA A 1 292 ? 8.777 3.286 -24.954 1.00 73.50 292 ALA A O 1
ATOM 2160 N N . ALA A 1 293 ? 9.074 2.990 -27.163 1.00 73.88 293 ALA A N 1
ATOM 2161 C CA . ALA A 1 293 ? 7.802 3.603 -27.547 1.00 73.88 293 ALA A CA 1
ATOM 2162 C C . ALA A 1 293 ? 6.594 2.742 -27.128 1.00 73.88 293 ALA A C 1
ATOM 2164 O O . ALA A 1 293 ? 5.622 3.278 -26.595 1.00 73.88 293 ALA A O 1
ATOM 2165 N N . ALA A 1 294 ? 6.677 1.416 -27.301 1.00 74.38 294 ALA A N 1
ATOM 2166 C CA . ALA A 1 294 ? 5.648 0.480 -26.844 1.00 74.38 294 ALA A CA 1
ATOM 2167 C C . ALA A 1 294 ? 5.477 0.514 -25.312 1.00 74.38 294 ALA A C 1
ATOM 2169 O O . ALA A 1 294 ? 4.361 0.693 -24.829 1.00 74.38 294 ALA A O 1
ATOM 2170 N N . TYR A 1 295 ? 6.582 0.454 -24.554 1.00 80.38 295 TYR A N 1
ATOM 2171 C CA . TYR A 1 295 ? 6.593 0.620 -23.093 1.00 80.38 295 TYR A CA 1
ATOM 2172 C C . TYR A 1 295 ? 5.890 1.913 -22.654 1.00 80.38 295 TYR A C 1
ATOM 2174 O O . TYR A 1 295 ? 4.989 1.865 -21.816 1.00 80.38 295 TYR A O 1
ATOM 2182 N N . ALA A 1 296 ? 6.259 3.057 -23.240 1.00 74.31 296 ALA A N 1
ATOM 2183 C CA . ALA A 1 296 ? 5.674 4.348 -22.885 1.00 74.31 296 ALA A CA 1
ATOM 2184 C C . ALA A 1 296 ? 4.165 4.407 -23.191 1.00 74.31 296 ALA A C 1
ATOM 2186 O O . ALA A 1 296 ? 3.391 4.936 -22.390 1.00 74.31 296 ALA A O 1
ATOM 2187 N N . GLN A 1 297 ? 3.727 3.827 -24.314 1.00 77.31 297 GLN A N 1
ATOM 2188 C CA . GLN A 1 297 ? 2.309 3.762 -24.666 1.00 77.31 297 GLN A CA 1
ATOM 2189 C C . GLN A 1 297 ? 1.522 2.858 -23.707 1.00 77.31 297 GLN A C 1
ATOM 2191 O O . GLN A 1 297 ? 0.477 3.277 -23.214 1.00 77.31 297 GLN A O 1
ATOM 2196 N N . ALA A 1 298 ? 2.009 1.647 -23.426 1.00 74.38 298 ALA A N 1
ATOM 2197 C CA . ALA A 1 298 ? 1.362 0.701 -22.517 1.00 74.38 298 ALA A CA 1
ATOM 2198 C C . ALA A 1 298 ? 1.271 1.255 -21.088 1.00 74.38 298 ALA A C 1
ATOM 2200 O O . ALA A 1 298 ? 0.198 1.260 -20.482 1.00 74.38 298 ALA A O 1
ATOM 2201 N N . ARG A 1 299 ? 2.365 1.842 -20.587 1.00 78.75 299 ARG A N 1
ATOM 2202 C CA . ARG A 1 299 ? 2.398 2.510 -19.284 1.00 78.75 299 ARG A CA 1
ATOM 2203 C C . ARG A 1 299 ? 1.399 3.668 -19.197 1.00 78.75 299 ARG A C 1
ATOM 2205 O O . ARG A 1 299 ? 0.706 3.777 -18.192 1.00 78.75 299 ARG A O 1
ATOM 2212 N N . GLY A 1 300 ? 1.264 4.490 -20.239 1.00 74.56 300 GLY A N 1
ATOM 2213 C CA . GLY A 1 300 ? 0.271 5.572 -20.261 1.00 74.56 300 GLY A CA 1
ATOM 2214 C C . GLY A 1 300 ? -1.183 5.078 -20.174 1.00 74.56 300 GLY A C 1
ATOM 2215 O O . GLY A 1 300 ? -2.044 5.780 -19.641 1.00 74.56 300 GLY A O 1
ATOM 2216 N N . ARG A 1 301 ? -1.467 3.854 -20.645 1.00 82.69 301 ARG A N 1
ATOM 2217 C CA . ARG A 1 301 ? -2.775 3.197 -20.469 1.00 82.69 301 ARG A CA 1
ATOM 2218 C C . ARG A 1 301 ? -2.932 2.628 -19.057 1.00 82.69 301 ARG A C 1
ATOM 2220 O O . ARG A 1 301 ? -3.955 2.893 -18.429 1.00 82.69 301 ARG A O 1
ATOM 2227 N N . LEU A 1 302 ? -1.893 1.987 -18.508 1.00 78.75 302 LEU A N 1
ATOM 2228 C CA . LEU A 1 302 ? -1.856 1.548 -17.106 1.00 78.75 302 LEU A CA 1
ATOM 2229 C C . LEU A 1 302 ? -2.120 2.713 -16.137 1.00 78.75 302 LEU A C 1
ATOM 2231 O O . LEU A 1 302 ? -2.993 2.602 -15.281 1.00 78.75 302 LEU A O 1
ATOM 2235 N N . GLU A 1 303 ? -1.423 3.843 -16.290 1.00 75.44 303 GLU A N 1
ATOM 2236 C CA . GLU A 1 303 ? -1.611 5.057 -15.477 1.00 75.44 303 GLU A CA 1
ATOM 2237 C C . GLU A 1 303 ? -3.035 5.628 -15.596 1.00 75.44 303 GLU A C 1
ATOM 2239 O O . GLU A 1 303 ? -3.603 6.117 -14.616 1.00 75.44 303 GLU A O 1
ATOM 2244 N N . ALA A 1 304 ? -3.655 5.531 -16.777 1.00 77.31 304 ALA A N 1
ATOM 2245 C CA . ALA A 1 304 ? -5.056 5.895 -16.961 1.00 77.31 304 ALA A CA 1
ATOM 2246 C C . ALA A 1 304 ? -6.020 4.906 -16.278 1.00 77.31 304 ALA A C 1
ATOM 2248 O O . ALA A 1 304 ? -7.045 5.347 -15.757 1.00 77.31 304 ALA A O 1
ATOM 2249 N N . ALA A 1 305 ? -5.690 3.611 -16.243 1.00 74.44 305 ALA A N 1
ATOM 2250 C CA . ALA A 1 305 ? -6.487 2.567 -15.602 1.00 74.44 305 ALA A CA 1
ATOM 2251 C C . ALA A 1 305 ? -6.402 2.604 -14.063 1.00 74.44 305 ALA A C 1
ATOM 2253 O O . ALA A 1 305 ? -7.419 2.444 -13.396 1.00 74.44 305 ALA A O 1
ATOM 2254 N N . ILE A 1 306 ? -5.231 2.897 -13.482 1.00 72.88 306 ILE A N 1
ATOM 2255 C CA . ILE A 1 306 ? -5.054 3.045 -12.020 1.00 72.88 306 ILE A CA 1
ATOM 2256 C C . ILE A 1 306 ? -5.358 4.465 -11.507 1.00 72.88 306 ILE A C 1
ATOM 2258 O O . ILE A 1 306 ? -4.986 4.824 -10.388 1.00 72.88 306 ILE A O 1
ATOM 2262 N N . ARG A 1 307 ? -6.031 5.306 -12.303 1.00 73.25 307 ARG A N 1
ATOM 2263 C CA . ARG A 1 307 ? -6.240 6.728 -11.985 1.00 73.25 307 ARG A CA 1
ATOM 2264 C C . ARG A 1 307 ? -6.961 6.964 -10.655 1.00 73.25 307 ARG A C 1
ATOM 2266 O O . ARG A 1 307 ? -6.672 7.964 -10.006 1.00 73.25 307 ARG A O 1
ATOM 2273 N N . SER A 1 308 ? -7.860 6.081 -10.222 1.00 65.00 308 SER A N 1
ATOM 2274 C CA . SER A 1 308 ? -8.519 6.205 -8.914 1.00 65.00 308 SER A CA 1
ATOM 2275 C C . SER A 1 308 ? -7.592 5.895 -7.738 1.00 65.00 308 SER A C 1
ATOM 2277 O O . SER A 1 308 ? -7.687 6.569 -6.715 1.00 65.00 308 SER A O 1
ATOM 2279 N N . TYR A 1 309 ? -6.620 4.989 -7.899 1.00 67.19 309 TYR A N 1
ATOM 2280 C CA . TYR A 1 309 ? -5.521 4.828 -6.941 1.00 67.19 309 TYR A CA 1
ATOM 2281 C C . TYR A 1 309 ? -4.635 6.083 -6.892 1.00 67.19 309 TYR A C 1
ATOM 2283 O O . TYR A 1 309 ? -4.315 6.573 -5.812 1.00 67.19 309 TYR A O 1
ATOM 2291 N N . ILE A 1 310 ? -4.298 6.661 -8.051 1.00 65.00 310 ILE A N 1
ATOM 2292 C CA . ILE A 1 310 ? -3.544 7.925 -8.115 1.00 65.00 310 ILE A CA 1
ATOM 2293 C C . ILE A 1 310 ? -4.338 9.062 -7.451 1.00 65.00 310 ILE A C 1
ATOM 2295 O O . ILE A 1 310 ? -3.758 9.855 -6.716 1.00 65.00 310 ILE A O 1
ATOM 2299 N N . ALA A 1 311 ? -5.656 9.136 -7.652 1.00 64.06 311 ALA A N 1
ATOM 2300 C CA . ALA A 1 311 ? -6.512 10.119 -6.990 1.00 64.06 311 ALA A CA 1
ATOM 2301 C C . ALA A 1 311 ? -6.540 9.917 -5.466 1.00 64.06 311 ALA A C 1
ATOM 2303 O O . ALA A 1 311 ? -6.335 10.877 -4.731 1.00 64.06 311 ALA A O 1
ATOM 2304 N N . PHE A 1 312 ? -6.723 8.676 -5.001 1.00 63.56 312 PHE A N 1
ATOM 2305 C CA . PHE A 1 312 ? -6.657 8.293 -3.588 1.00 63.56 312 PHE A CA 1
ATOM 2306 C C . PHE A 1 312 ? -5.342 8.733 -2.924 1.00 63.56 312 PHE A C 1
ATOM 2308 O O . PHE A 1 312 ? -5.371 9.394 -1.892 1.00 63.56 312 PHE A O 1
ATOM 2315 N N . MET A 1 313 ? -4.200 8.459 -3.561 1.00 60.88 313 MET A N 1
ATOM 2316 C CA . MET A 1 313 ? -2.868 8.827 -3.058 1.00 60.88 313 MET A CA 1
ATOM 2317 C C . MET A 1 313 ? -2.562 10.337 -3.075 1.00 60.88 313 MET A C 1
ATOM 2319 O O . MET A 1 313 ? -1.587 10.752 -2.455 1.00 60.88 313 MET A O 1
ATOM 2323 N N . ASN A 1 314 ? -3.346 11.151 -3.792 1.00 53.03 314 ASN A N 1
ATOM 2324 C CA . ASN A 1 314 ? -3.157 12.605 -3.910 1.00 53.03 314 ASN A CA 1
ATOM 2325 C C . ASN A 1 314 ? -4.192 13.424 -3.116 1.00 53.03 314 ASN A C 1
ATOM 2327 O O . ASN A 1 314 ? -4.245 14.648 -3.255 1.00 53.03 314 ASN A O 1
ATOM 2331 N N . ILE A 1 315 ? -5.038 12.781 -2.310 1.00 45.16 315 ILE A N 1
ATOM 2332 C CA . ILE A 1 315 ? -5.993 13.493 -1.459 1.00 45.16 315 ILE A CA 1
ATOM 2333 C C . ILE A 1 315 ? -5.270 14.034 -0.218 1.00 45.16 315 ILE A C 1
ATOM 2335 O O . ILE A 1 315 ? -4.561 13.269 0.437 1.00 45.16 315 ILE A O 1
ATOM 2339 N N . PRO A 1 316 ? -5.419 15.334 0.111 1.00 39.50 316 PRO A N 1
ATOM 2340 C CA . PRO A 1 316 ? -4.802 15.908 1.299 1.00 39.50 316 PRO A CA 1
ATOM 2341 C C . PRO A 1 316 ? -5.265 15.205 2.578 1.00 39.50 316 PRO A C 1
ATOM 2343 O O . PRO A 1 316 ? -6.467 15.103 2.829 1.00 39.50 316 PRO A O 1
ATOM 2346 N N . SER A 1 317 ? -4.281 14.759 3.357 1.00 39.06 317 SER A N 1
ATOM 2347 C CA . SER A 1 317 ? -4.384 14.332 4.756 1.00 39.06 317 SER A CA 1
ATOM 2348 C C . SER A 1 317 ? -4.621 15.517 5.690 1.00 39.06 317 SER A C 1
ATOM 2350 O O . SER A 1 317 ? -3.786 16.452 5.605 1.00 39.06 317 SER A O 1
#

Foldseek 3Di:
DVVLLVVLCVVLVVVVVQLQPADADDDDDDDDDDDDDDDDDDDDPDDDPDDPQDDLQLQVLCVVCLVLQLCLLQCCLLVLVVLHVHDLVVSLVVLVVSLVVLLVRDDHPLCPLLSVLSSLLSVLSSQLSVQVCSNVLSNGSDLAPPQLVSQQSNLLSSLSSLVSLLSSCVSSVVSVHDDDCVSNVNSNVLSVLSVVCCVVQVHLLSCCSRQVSSVRRLLSNLSCCSNVPHNPLVSLVVSLVVLVVSLVVLVVDDGDPSCVLLSVLSSQLSVLSSQLSVCVSVVPSVSNVVSVVSNVVSVVVNCVSSVSNVVSSPDRD

Sequence (317 aa):
MLFAVIALVVVVVLDVIMAALLPPLSTLRLPTATVGPSPTPRPTNTPVPTPTEVPCDGPQWWESVGATVAPFFQSNLLTGGARSVTNFDEFRSAQQGIRDAAAALPYPPCLAGAHDDLLDTLNALLLALNVPNAQQIVAAASLYGLPYDNVRHYYAAISDGYENLRDLIAGLEAQGVTPQDSDLGGSIGAARQFARFNTLDCQATRWAATEAVSWFALVSTAGDSLTSGEVDRNQLGRVVIQLQNNGLRIEGAPFPNCMAPARADLLEANDGLVAAIQGLLSGDSAALQQNAAAYAQARGRLEAAIRSYIAFMNIPS

Mean predicted aligned error: 12.18 Å

pLDDT: mean 70.49, std 18.04, range [22.36, 93.44]

Nearest PDB structures (foldseek):
  9ima-assembly1_A  TM=1.827E-01  e=3.734E+00  Homo sapiens
  5w81-assembly1_A  TM=1.415E-01  e=3.290E+00  Danio rerio

Secondary structure (DSSP, 8-state):
-HHHHHHHHHHHHHHHHHTT---------------PPPPPPPP--PPPPPP------HHHHHHHHHHHHHHHHTTTSSSSGGGG-S-HHHHHHHHHHHHHHHTTS---GGGHHHHHHHHHHHHHHHHHHHSTTHHHHHH-SS-TTS-HHHHHHHHHHHHHHHHHHHHHHHHHHHTT----TTTTTTHHHHHHHHHHHHHHTTTHHHHIIIIIHHHHHHHHHHHHHHHSSS--HHHHHHHHHHHHHHHHHHHHS---GGGHHHHHHHHHHHHHHHHHHHHHHHT-HHHHHHHHHHHHHHHHHHHHHTHHHHHHHTS--

Solvent-accessible surface area (backbone atoms only — not comparable to full-atom values): 17393 Å² total; per-residue (Å²): 110,72,69,62,50,52,55,51,34,60,66,46,56,60,55,62,65,71,36,62,85,55,85,82,92,89,84,86,82,89,87,89,86,87,87,81,92,82,85,86,83,80,92,74,96,68,84,79,74,78,80,78,78,54,69,84,44,46,47,66,48,47,71,73,42,44,82,64,52,23,63,56,41,52,49,19,65,85,62,55,52,42,44,73,55,88,50,59,67,59,51,49,50,48,50,48,52,39,45,55,50,61,74,66,55,91,73,24,80,86,40,50,63,32,49,51,24,44,49,47,18,46,51,23,46,49,48,21,64,66,32,72,63,26,68,55,64,51,58,37,42,47,58,53,76,47,59,43,69,37,49,18,50,26,34,39,21,48,43,50,18,37,52,24,44,38,49,20,51,52,44,36,45,74,51,68,24,84,88,51,40,80,64,26,56,44,43,52,56,51,18,56,45,52,50,48,45,25,61,76,54,54,39,42,40,53,49,34,38,36,53,50,52,20,45,51,15,48,52,45,47,51,41,52,47,61,62,68,81,60,71,47,63,67,58,51,52,52,4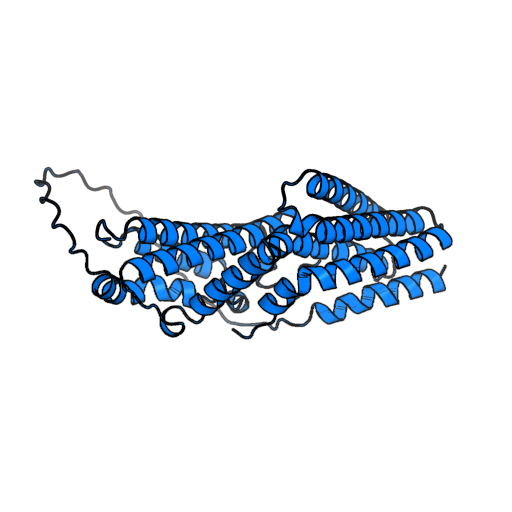6,42,54,50,51,52,55,47,45,55,48,63,67,70,51,90,75,53,80,83,44,49,62,44,50,49,23,46,46,48,19,49,52,19,43,44,46,17,53,50,14,58,75,74,64,40,65,64,51,21,54,56,20,46,52,46,16,55,53,23,40,57,49,25,56,62,62,37,38,66,38,55,50,60,77,66,56,88,111